Protein AF-A0A8D9F6F8-F1 (afdb_monomer_lite)

Structure (mmCIF, N/CA/C/O backbone):
data_AF-A0A8D9F6F8-F1
#
_entry.id   AF-A0A8D9F6F8-F1
#
loop_
_atom_site.group_PDB
_atom_site.id
_atom_site.type_symbol
_atom_site.label_atom_id
_atom_site.label_alt_id
_atom_site.label_comp_id
_atom_site.label_asym_id
_atom_site.label_entity_id
_atom_site.label_seq_id
_atom_site.pdbx_PDB_ins_code
_atom_site.Cartn_x
_atom_site.Cartn_y
_atom_site.Cartn_z
_atom_site.occupancy
_atom_site.B_iso_or_equiv
_atom_site.auth_seq_id
_atom_site.auth_comp_id
_atom_site.auth_asym_id
_atom_site.auth_atom_id
_atom_site.pdbx_PDB_model_num
ATOM 1 N N . MET A 1 1 ? 1.679 -9.598 -8.752 1.00 86.12 1 MET A N 1
ATOM 2 C CA . MET A 1 1 ? 0.250 -9.955 -8.732 1.00 86.12 1 MET A CA 1
ATOM 3 C C . MET A 1 1 ? -0.477 -8.650 -8.717 1.00 86.12 1 MET A C 1
ATOM 5 O O . MET A 1 1 ? -1.021 -8.310 -9.748 1.00 86.12 1 MET A O 1
ATOM 9 N N . VAL A 1 2 ? -0.349 -7.856 -7.653 1.00 92.94 2 VAL A N 1
ATOM 10 C CA . VAL A 1 2 ? -0.782 -6.453 -7.715 1.00 92.94 2 VAL A CA 1
ATOM 11 C C . VAL A 1 2 ? 0.149 -5.614 -8.607 1.00 92.94 2 VAL A C 1
ATOM 13 O O . VAL A 1 2 ? -0.325 -4.804 -9.398 1.00 92.94 2 VAL A O 1
ATOM 16 N N . SER A 1 3 ? 1.453 -5.910 -8.614 1.00 89.00 3 SER A N 1
ATOM 17 C CA . SER A 1 3 ? 2.420 -5.309 -9.550 1.00 89.00 3 SER A CA 1
ATOM 18 C C . SER A 1 3 ? 2.098 -5.593 -11.016 1.00 89.00 3 SER A C 1
ATOM 20 O O . SER A 1 3 ? 2.291 -4.749 -11.884 1.00 89.00 3 SER A O 1
ATOM 22 N N . SER A 1 4 ? 1.546 -6.769 -11.305 1.00 89.88 4 SER A N 1
ATOM 23 C CA . SER A 1 4 ? 1.205 -7.206 -12.660 1.00 89.88 4 SER A CA 1
ATOM 24 C C . SER A 1 4 ? -0.249 -6.866 -13.002 1.00 89.88 4 SER A C 1
ATOM 26 O O . SER A 1 4 ? -1.009 -6.457 -12.129 1.00 89.88 4 SER A O 1
ATOM 28 N N . GLY A 1 5 ? -0.667 -7.125 -14.245 1.00 87.44 5 GLY A N 1
ATOM 29 C CA . GLY A 1 5 ? -2.063 -6.950 -14.691 1.00 87.44 5 GLY A CA 1
ATOM 30 C C . GLY A 1 5 ? -3.087 -7.906 -14.044 1.00 87.44 5 GLY A C 1
ATOM 31 O O . GLY A 1 5 ? -4.241 -7.989 -14.452 1.00 87.44 5 GLY A O 1
ATOM 32 N N . VAL A 1 6 ? -2.666 -8.702 -13.050 1.00 93.81 6 VAL A N 1
ATOM 33 C CA . VAL A 1 6 ? -3.586 -9.528 -12.246 1.00 93.81 6 VAL A CA 1
ATOM 34 C C . VAL A 1 6 ? -4.359 -8.643 -11.260 1.00 93.81 6 VAL A C 1
ATOM 36 O O . VAL A 1 6 ? -5.444 -9.026 -10.819 1.00 93.81 6 VAL A O 1
ATOM 39 N N . ARG A 1 7 ? -3.849 -7.439 -10.960 1.00 94.88 7 ARG A N 1
ATOM 40 C CA . ARG A 1 7 ? -4.531 -6.412 -10.165 1.00 94.88 7 ARG A CA 1
ATOM 41 C C . ARG A 1 7 ? -5.955 -6.163 -10.651 1.00 94.88 7 ARG A C 1
ATOM 43 O O . ARG A 1 7 ? -6.878 -6.181 -9.846 1.00 94.88 7 ARG A O 1
ATOM 50 N N . GLU A 1 8 ? -6.154 -6.023 -11.953 1.00 94.62 8 GLU A N 1
ATOM 51 C CA . GLU A 1 8 ? -7.442 -5.695 -12.565 1.00 94.62 8 GLU A CA 1
ATOM 52 C C . GLU A 1 8 ? -8.430 -6.860 -12.421 1.00 94.62 8 GLU A C 1
ATOM 54 O O . GLU A 1 8 ? -9.622 -6.653 -12.190 1.00 94.62 8 GLU A O 1
ATOM 59 N N . THR A 1 9 ? -7.924 -8.097 -12.454 1.00 95.94 9 THR A N 1
ATOM 60 C CA . THR A 1 9 ? -8.729 -9.296 -12.171 1.00 95.94 9 THR A CA 1
ATOM 61 C C . THR A 1 9 ? -9.160 -9.334 -10.705 1.00 95.94 9 THR A C 1
ATOM 63 O O . THR A 1 9 ? -10.321 -9.600 -10.408 1.00 95.94 9 THR A O 1
ATOM 66 N N . ILE A 1 10 ? -8.253 -9.034 -9.770 1.00 95.38 10 ILE A N 1
ATOM 67 C CA . ILE A 1 10 ? -8.574 -8.985 -8.334 1.00 95.38 10 ILE A CA 1
ATOM 68 C C . ILE A 1 10 ? -9.581 -7.865 -8.057 1.00 95.38 10 ILE A C 1
ATOM 70 O O . ILE A 1 10 ? -10.577 -8.098 -7.374 1.00 95.38 10 ILE A O 1
ATOM 74 N N . LYS A 1 11 ? -9.368 -6.679 -8.638 1.00 96.50 11 LYS A N 1
ATOM 75 C CA . LYS A 1 11 ? -10.290 -5.541 -8.564 1.00 96.50 11 LYS A CA 1
ATOM 76 C C . LYS A 1 11 ? -11.693 -5.950 -8.991 1.00 96.50 11 LYS A C 1
ATOM 78 O O . LYS A 1 11 ? -12.637 -5.699 -8.251 1.00 96.50 11 LYS A O 1
ATOM 83 N N . PHE A 1 12 ? -11.822 -6.639 -10.126 1.00 97.00 12 PHE A N 1
ATOM 84 C CA . PHE A 1 12 ? -13.105 -7.137 -10.617 1.00 97.00 12 PHE A CA 1
ATOM 85 C C . PHE A 1 12 ? -13.807 -8.042 -9.588 1.00 97.00 12 PHE A C 1
ATOM 87 O O . PHE A 1 12 ? -14.985 -7.844 -9.289 1.00 97.00 12 PHE A O 1
ATOM 94 N N . LEU A 1 13 ? -13.089 -8.996 -8.982 1.00 96.19 13 LEU A N 1
ATOM 95 C CA . LEU A 1 13 ? -13.659 -9.877 -7.952 1.00 96.19 13 LEU A CA 1
ATOM 96 C C . LEU A 1 13 ? -14.175 -9.093 -6.734 1.00 96.19 13 LEU A C 1
ATOM 98 O O . LEU A 1 13 ? -15.250 -9.397 -6.213 1.00 96.19 13 LEU A O 1
ATOM 102 N N . VAL A 1 14 ? -13.428 -8.077 -6.296 1.00 96.44 14 VAL A N 1
ATOM 103 C CA . VAL A 1 14 ? -13.777 -7.232 -5.143 1.00 96.44 14 VAL A CA 1
ATOM 104 C C . VAL A 1 14 ? -14.948 -6.310 -5.465 1.00 96.44 14 VAL A C 1
ATOM 106 O O . VAL A 1 14 ? -15.899 -6.232 -4.687 1.00 96.44 14 VAL A O 1
ATOM 109 N N . GLN A 1 15 ? -14.917 -5.655 -6.626 1.00 97.19 15 GLN A N 1
ATOM 110 C CA . GLN A 1 15 ? -15.956 -4.752 -7.118 1.00 97.19 15 GLN A CA 1
ATOM 111 C C . GLN A 1 15 ? -17.318 -5.450 -7.188 1.00 97.19 15 GLN A C 1
ATOM 113 O O . GLN A 1 15 ? -18.322 -4.895 -6.739 1.00 97.19 15 GLN A O 1
ATOM 118 N N . HIS A 1 16 ? -17.345 -6.69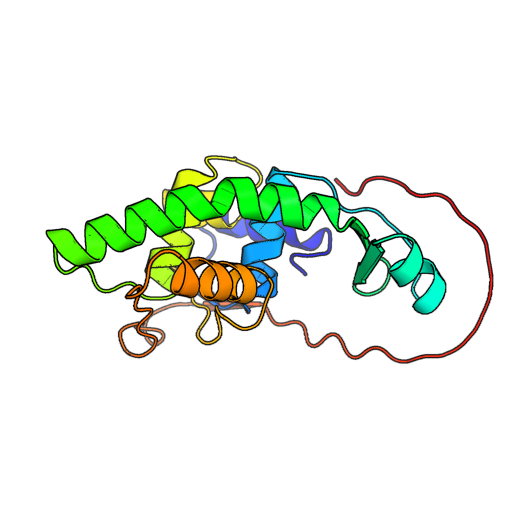2 -7.678 1.00 97.12 16 HIS A N 1
ATOM 119 C CA . HIS A 1 16 ? -18.563 -7.488 -7.825 1.00 97.12 16 HIS A CA 1
ATOM 120 C C . HIS A 1 16 ? -18.912 -8.349 -6.600 1.00 97.12 16 HIS A C 1
ATOM 122 O O . HIS A 1 16 ? -19.814 -9.181 -6.690 1.00 97.12 16 HIS A O 1
ATOM 128 N N . LYS A 1 17 ? -18.242 -8.144 -5.454 1.00 94.69 17 LYS A N 1
ATOM 129 C CA . LYS A 1 17 ? -18.491 -8.876 -4.194 1.00 94.69 17 LYS A CA 1
ATOM 130 C C . LYS A 1 17 ? -18.449 -10.402 -4.366 1.00 94.69 17 LYS A C 1
ATOM 132 O O . LYS A 1 17 ? -19.251 -11.127 -3.786 1.00 94.69 17 LYS A O 1
ATOM 137 N N . LEU A 1 18 ? -17.519 -10.889 -5.188 1.00 93.25 18 LEU A N 1
ATOM 138 C CA . LEU A 1 18 ? -17.327 -12.322 -5.445 1.00 93.25 18 LEU A CA 1
ATOM 139 C C . LEU A 1 18 ? -16.434 -12.997 -4.390 1.00 93.25 18 LEU A C 1
ATOM 141 O O . LEU A 1 18 ? -16.280 -14.220 -4.404 1.00 93.25 18 LEU A O 1
ATOM 145 N N . ILE A 1 19 ? -15.845 -12.205 -3.491 1.00 91.62 19 ILE A N 1
ATOM 146 C CA . ILE A 1 19 ? -15.022 -12.650 -2.365 1.00 91.62 19 ILE A CA 1
ATOM 147 C C . ILE A 1 19 ? -15.419 -11.905 -1.088 1.00 91.62 19 ILE A C 1
ATOM 149 O O . ILE A 1 19 ? -15.867 -10.760 -1.151 1.00 91.62 19 ILE A O 1
ATOM 153 N N . ASP A 1 20 ? -15.207 -12.548 0.062 1.00 89.75 20 ASP A N 1
ATOM 154 C CA . ASP A 1 20 ? -15.629 -12.030 1.369 1.00 89.75 20 ASP A CA 1
ATOM 155 C C . ASP A 1 20 ? -14.483 -11.400 2.174 1.00 89.75 20 ASP A C 1
ATOM 157 O O . ASP A 1 20 ? -14.734 -10.606 3.076 1.00 89.75 20 ASP A O 1
ATOM 161 N N . ALA A 1 21 ? -13.225 -11.747 1.877 1.00 91.69 21 ALA A N 1
ATOM 162 C CA . ALA A 1 21 ? -12.038 -11.167 2.506 1.00 91.69 21 ALA A CA 1
ATOM 163 C C . ALA A 1 21 ? -10.775 -11.369 1.657 1.00 91.69 21 ALA A C 1
ATOM 165 O O . ALA A 1 21 ? -10.675 -12.325 0.879 1.00 91.69 21 ALA A O 1
ATOM 166 N N . ILE A 1 22 ? -9.778 -10.507 1.872 1.00 93.25 22 ILE A N 1
ATOM 167 C CA . ILE A 1 22 ? -8.465 -10.572 1.219 1.00 93.25 22 ILE A CA 1
ATOM 168 C C . ILE A 1 22 ? -7.375 -10.697 2.281 1.00 93.25 22 ILE A C 1
ATOM 170 O O . ILE A 1 22 ? -7.414 -10.010 3.298 1.00 93.25 22 ILE A O 1
ATOM 174 N N . VAL A 1 23 ? -6.372 -11.534 2.027 1.00 93.50 23 VAL A N 1
ATOM 175 C CA . VAL A 1 23 ? -5.092 -11.502 2.748 1.00 93.50 23 VAL A CA 1
ATOM 176 C C . VAL A 1 23 ? -3.996 -11.178 1.744 1.00 93.50 23 VAL A C 1
ATOM 178 O O . VAL A 1 23 ? -3.901 -11.852 0.723 1.00 93.50 23 VAL A O 1
ATOM 181 N N . THR A 1 24 ? -3.181 -10.164 2.016 1.00 94.19 24 THR A N 1
ATOM 182 C CA . THR A 1 24 ? -2.059 -9.758 1.155 1.00 94.19 24 THR A CA 1
ATOM 183 C C . THR A 1 24 ? -0.896 -9.226 1.994 1.00 94.19 24 THR A C 1
ATOM 185 O O . THR A 1 24 ? -1.073 -8.906 3.166 1.00 94.19 24 THR A O 1
ATOM 188 N N . THR A 1 25 ? 0.297 -9.131 1.410 1.00 94.94 25 THR A N 1
ATOM 189 C CA . THR A 1 25 ? 1.455 -8.440 2.005 1.00 94.94 25 THR A CA 1
ATOM 190 C C . THR A 1 25 ? 1.347 -6.918 1.845 1.00 94.94 25 THR A C 1
ATOM 192 O O . THR A 1 25 ? 0.477 -6.437 1.111 1.00 94.94 25 THR A O 1
ATOM 195 N N . ALA A 1 26 ? 2.226 -6.153 2.508 1.00 95.19 26 ALA A N 1
ATOM 196 C CA . ALA A 1 26 ? 2.296 -4.692 2.373 1.00 95.19 26 ALA A CA 1
ATOM 197 C C . ALA A 1 26 ? 2.436 -4.247 0.909 1.00 95.19 26 ALA A C 1
ATOM 199 O O . ALA A 1 26 ? 1.639 -3.430 0.455 1.00 95.19 26 ALA A O 1
ATOM 200 N N . GLY A 1 27 ? 3.330 -4.893 0.148 1.00 93.81 27 GLY A N 1
ATOM 201 C CA . GLY A 1 27 ? 3.514 -4.658 -1.290 1.00 93.81 27 GLY A CA 1
ATOM 202 C C . GLY A 1 27 ? 2.211 -4.712 -2.097 1.00 93.81 27 GLY A C 1
ATOM 203 O O . GLY A 1 27 ? 1.959 -3.868 -2.948 1.00 93.81 27 GLY A O 1
ATOM 204 N N . GLY A 1 28 ? 1.314 -5.657 -1.794 1.00 94.62 28 GLY A N 1
ATOM 205 C CA . GLY A 1 28 ? 0.025 -5.741 -2.487 1.00 94.62 28 GLY A CA 1
ATOM 206 C C . GLY A 1 28 ? -0.953 -4.607 -2.155 1.00 94.62 28 GLY A C 1
ATOM 207 O O . GLY A 1 28 ? -1.837 -4.327 -2.956 1.00 94.62 28 GLY A O 1
ATOM 208 N N . VAL A 1 29 ? -0.806 -3.953 -1.003 1.00 96.94 29 VAL A N 1
ATOM 209 C CA . VAL A 1 29 ? -1.600 -2.771 -0.640 1.00 96.94 29 VAL A CA 1
ATOM 210 C C . VAL A 1 29 ? -0.993 -1.525 -1.2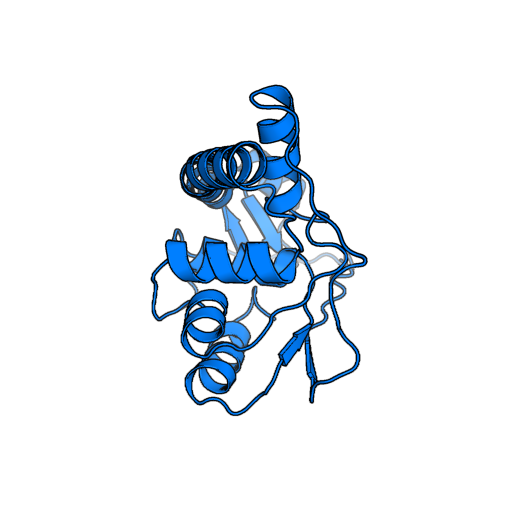73 1.00 96.94 29 VAL A C 1
ATOM 212 O O . VAL A 1 29 ? -1.676 -0.797 -1.987 1.00 96.94 29 VAL A O 1
ATOM 215 N N . GLU A 1 30 ? 0.291 -1.273 -1.022 1.00 95.75 30 GLU A N 1
ATOM 216 C CA . GLU A 1 30 ? 0.942 -0.034 -1.450 1.00 95.75 30 GLU A CA 1
ATOM 217 C C . GLU A 1 30 ? 1.027 0.074 -2.971 1.00 95.75 30 GLU A C 1
ATOM 219 O O . GLU A 1 30 ? 0.748 1.137 -3.510 1.00 95.75 30 GLU A O 1
ATOM 224 N N . GLU A 1 31 ? 1.299 -1.018 -3.691 1.00 95.44 31 GLU A N 1
ATOM 225 C CA . GLU A 1 31 ? 1.348 -0.968 -5.152 1.00 95.44 31 GLU A CA 1
ATOM 226 C C . GLU A 1 31 ? -0.026 -0.709 -5.788 1.00 95.44 31 GLU A C 1
ATOM 228 O O . GLU A 1 31 ? -0.098 -0.073 -6.840 1.00 95.44 31 GLU A O 1
ATOM 233 N N . ASP A 1 32 ? -1.123 -1.157 -5.165 1.00 97.19 32 ASP A N 1
ATOM 234 C CA . ASP A 1 32 ? -2.476 -0.848 -5.643 1.00 97.19 32 ASP A CA 1
ATOM 235 C C . ASP A 1 32 ? -2.779 0.653 -5.549 1.00 97.19 32 ASP A C 1
ATOM 237 O O . ASP A 1 32 ? -3.345 1.234 -6.480 1.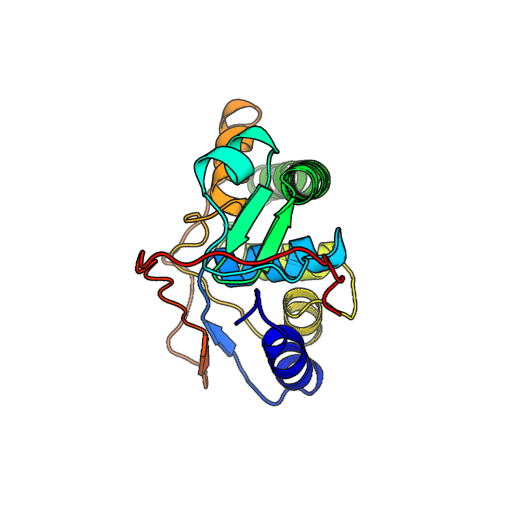00 97.19 32 ASP A O 1
ATOM 241 N N . LEU A 1 33 ? -2.369 1.272 -4.438 1.00 97.62 33 LEU A N 1
ATOM 242 C CA . LEU A 1 33 ? -2.527 2.703 -4.187 1.00 97.62 33 LEU A CA 1
ATOM 243 C C . LEU A 1 33 ? -1.597 3.522 -5.090 1.00 97.62 33 LEU A C 1
ATOM 245 O O . LEU A 1 33 ? -2.053 4.437 -5.771 1.00 97.62 33 LEU A O 1
ATOM 249 N N . ILE A 1 34 ? -0.314 3.153 -5.167 1.00 96.25 34 ILE A N 1
ATOM 250 C CA . ILE A 1 34 ? 0.696 3.836 -5.988 1.00 96.25 34 ILE A CA 1
ATOM 251 C C . ILE A 1 34 ? 0.277 3.859 -7.459 1.00 96.25 34 ILE A C 1
ATOM 253 O O . ILE A 1 34 ? 0.403 4.898 -8.103 1.00 96.25 34 ILE A O 1
ATOM 257 N N . LYS A 1 35 ? -0.281 2.763 -7.988 1.00 95.25 35 LYS A N 1
ATOM 258 C CA . LYS A 1 35 ? -0.764 2.702 -9.377 1.00 95.25 35 LYS A CA 1
ATOM 259 C C . LYS A 1 35 ? -1.922 3.654 -9.686 1.00 95.25 35 LYS A C 1
ATOM 261 O O . LYS A 1 35 ? -2.136 3.960 -10.854 1.00 95.25 35 LYS A O 1
ATOM 266 N N . CYS A 1 36 ? -2.661 4.121 -8.679 1.00 96.25 36 CYS A N 1
ATOM 267 C CA . CYS A 1 36 ? -3.674 5.167 -8.866 1.00 96.25 36 CYS A CA 1
ATOM 268 C C . CYS A 1 36 ? -3.050 6.568 -8.953 1.00 96.25 36 CYS A C 1
ATOM 270 O O . CYS A 1 36 ? -3.665 7.482 -9.490 1.00 96.25 36 CYS A O 1
ATOM 272 N N . LEU A 1 37 ? -1.835 6.740 -8.426 1.00 95.62 37 LEU A N 1
ATOM 273 C CA . LEU A 1 37 ? -1.126 8.019 -8.384 1.00 95.62 37 LEU A CA 1
ATOM 274 C C . LEU A 1 37 ? -0.159 8.183 -9.562 1.00 95.62 37 LEU A C 1
ATOM 276 O O . LEU A 1 37 ? -0.024 9.277 -10.107 1.00 95.62 37 LEU A O 1
ATOM 280 N N . ALA A 1 38 ? 0.530 7.108 -9.949 1.00 94.44 38 ALA A N 1
ATOM 281 C CA . ALA A 1 38 ? 1.520 7.114 -11.017 1.00 94.44 38 ALA A CA 1
ATOM 282 C C . ALA A 1 38 ? 1.642 5.733 -11.695 1.00 94.44 38 ALA A C 1
ATOM 284 O O . ALA A 1 38 ? 1.525 4.697 -11.033 1.00 94.44 38 ALA A O 1
ATOM 285 N N . PRO A 1 39 ? 1.916 5.683 -13.012 1.00 92.31 39 PRO A N 1
ATOM 286 C CA . PRO A 1 39 ? 1.981 4.429 -13.755 1.00 92.31 39 PRO A CA 1
ATOM 287 C C . PRO A 1 39 ? 3.230 3.606 -13.415 1.00 92.31 39 PRO A C 1
ATOM 289 O O . PRO A 1 39 ? 4.271 4.129 -13.009 1.00 92.31 39 PRO A O 1
ATOM 292 N N . SER A 1 40 ? 3.132 2.297 -13.645 1.00 91.12 40 SER A N 1
ATOM 293 C CA . SER A 1 40 ? 4.273 1.375 -13.714 1.00 91.12 40 SER A CA 1
ATOM 294 C C . SER A 1 40 ? 4.565 1.028 -15.172 1.00 91.12 40 SER A C 1
ATOM 296 O O . SER A 1 40 ? 3.682 1.115 -16.028 1.00 91.12 40 SER A O 1
ATOM 298 N N . TYR A 1 41 ? 5.789 0.601 -15.466 1.00 92.81 41 TYR A N 1
ATOM 299 C CA . TYR A 1 41 ? 6.216 0.356 -16.841 1.00 92.81 41 TYR A CA 1
ATOM 300 C C . TYR A 1 41 ? 6.726 -1.063 -17.050 1.00 92.81 41 TYR A C 1
ATOM 302 O O . TYR A 1 41 ? 7.264 -1.685 -16.135 1.00 92.81 41 TYR A O 1
ATOM 310 N N . ILE A 1 42 ? 6.605 -1.555 -18.283 1.00 93.44 42 ILE A N 1
ATOM 311 C CA . ILE A 1 42 ? 7.264 -2.795 -18.698 1.00 93.44 42 ILE A CA 1
ATOM 312 C C . ILE A 1 42 ? 8.763 -2.527 -18.874 1.00 93.44 42 ILE A C 1
ATOM 314 O O . ILE A 1 42 ? 9.171 -1.574 -19.540 1.00 93.44 42 ILE A O 1
ATOM 318 N N . GLY A 1 43 ? 9.571 -3.393 -18.278 1.00 92.12 43 GLY A N 1
ATOM 319 C CA . GLY A 1 43 ? 11.008 -3.503 -18.473 1.00 92.12 43 GLY A CA 1
ATOM 320 C C . GLY A 1 43 ? 11.405 -4.945 -18.782 1.00 92.12 43 GLY A C 1
ATOM 321 O O . GLY A 1 43 ? 10.649 -5.700 -19.390 1.00 92.12 43 GLY A O 1
ATOM 322 N N . ASP A 1 44 ? 12.600 -5.327 -18.344 1.00 91.12 44 ASP A N 1
ATOM 323 C CA . ASP A 1 44 ? 13.180 -6.644 -18.602 1.00 91.12 44 ASP A CA 1
ATOM 324 C C . ASP A 1 44 ? 13.859 -7.185 -17.328 1.00 91.12 44 ASP A C 1
ATOM 326 O O . ASP A 1 44 ? 14.419 -6.425 -16.529 1.00 91.12 44 ASP A O 1
ATOM 330 N N . PHE A 1 45 ? 13.800 -8.505 -17.131 1.00 92.50 45 PHE A N 1
ATOM 331 C CA . PHE A 1 45 ? 14.463 -9.204 -16.027 1.00 92.50 45 PHE A CA 1
ATOM 332 C C . PHE A 1 45 ? 15.988 -9.038 -16.051 1.00 92.50 45 PHE A C 1
ATOM 334 O O . PHE A 1 45 ? 16.628 -9.106 -15.000 1.00 92.50 45 PHE A O 1
ATOM 341 N N . ASN A 1 46 ? 16.567 -8.785 -17.224 1.00 93.25 46 ASN A N 1
ATOM 342 C CA . ASN A 1 46 ? 18.009 -8.722 -17.440 1.00 93.25 46 ASN A CA 1
ATOM 343 C C . ASN A 1 46 ? 18.580 -7.298 -17.336 1.00 93.25 46 ASN A C 1
ATOM 345 O O . ASN A 1 46 ? 19.770 -7.089 -17.566 1.00 93.25 46 ASN A O 1
ATOM 349 N N . LEU A 1 47 ? 17.759 -6.302 -16.977 1.00 90.12 47 LEU A N 1
ATOM 350 C CA . LEU A 1 47 ? 18.235 -4.932 -16.765 1.00 90.12 47 LEU A CA 1
ATOM 351 C C . LEU A 1 47 ? 19.221 -4.860 -15.593 1.00 90.12 47 LEU A C 1
ATOM 353 O O . LEU A 1 47 ? 18.900 -5.305 -14.490 1.00 90.12 47 LEU A O 1
ATOM 357 N N . ASP A 1 48 ? 20.388 -4.251 -15.819 1.00 93.56 48 ASP A N 1
ATOM 358 C CA . ASP A 1 48 ? 21.438 -4.098 -14.807 1.00 93.56 48 ASP A CA 1
ATOM 359 C C . ASP A 1 48 ? 20.964 -3.272 -13.599 1.00 93.56 48 ASP A C 1
ATOM 361 O O . ASP A 1 48 ? 20.544 -2.117 -13.723 1.00 93.56 48 ASP A O 1
ATOM 365 N N . GLY A 1 49 ? 21.077 -3.861 -12.407 1.00 92.44 49 GLY A N 1
ATOM 366 C CA . GLY A 1 49 ? 20.611 -3.258 -11.161 1.00 92.44 49 GLY A CA 1
ATOM 367 C C . GLY A 1 49 ? 21.370 -1.990 -10.773 1.00 92.44 49 GLY A C 1
ATOM 368 O O . GLY A 1 49 ? 20.762 -1.072 -10.223 1.00 92.44 49 GLY A O 1
ATOM 369 N N . LYS A 1 50 ? 22.670 -1.895 -11.088 1.00 95.00 50 LYS A N 1
ATOM 370 C CA . LYS A 1 50 ? 23.467 -0.700 -10.771 1.00 95.00 50 LYS A CA 1
ATOM 371 C C . LYS A 1 50 ? 22.988 0.497 -11.587 1.00 95.00 50 LYS A C 1
ATOM 373 O O . LYS A 1 50 ? 22.657 1.535 -11.022 1.00 95.00 50 LYS A O 1
ATOM 378 N N . THR A 1 51 ? 22.863 0.317 -12.899 1.00 94.56 51 THR A N 1
ATOM 379 C CA . THR A 1 51 ? 22.357 1.351 -13.809 1.00 94.56 51 THR A CA 1
ATOM 380 C C . THR A 1 51 ? 20.942 1.798 -13.436 1.00 94.56 51 THR A C 1
ATOM 382 O O . THR A 1 51 ? 20.629 2.986 -13.504 1.00 94.56 51 THR A O 1
ATOM 385 N N . LEU A 1 52 ? 20.075 0.861 -13.039 1.00 94.00 52 LEU A N 1
ATOM 386 C CA . LEU A 1 52 ? 18.724 1.184 -12.579 1.00 94.00 52 LEU A CA 1
ATOM 387 C C . LEU A 1 52 ? 18.742 2.012 -11.292 1.00 94.00 52 LEU A C 1
ATOM 389 O O . LEU A 1 52 ? 18.040 3.019 -11.210 1.00 94.00 52 LEU A O 1
ATOM 393 N N . ARG A 1 53 ? 19.589 1.648 -10.323 1.00 92.75 53 ARG A N 1
ATOM 394 C CA . ARG A 1 53 ? 19.736 2.394 -9.069 1.00 92.75 53 ARG A CA 1
ATOM 395 C C . ARG A 1 53 ? 20.249 3.813 -9.302 1.00 92.75 53 ARG A C 1
ATOM 397 O O . ARG A 1 53 ? 19.686 4.741 -8.729 1.00 92.75 53 ARG A O 1
ATOM 404 N N . ASP A 1 54 ? 21.245 3.981 -10.170 1.00 95.00 54 ASP A N 1
ATOM 405 C CA . ASP A 1 54 ? 21.806 5.293 -10.528 1.00 95.00 54 ASP A CA 1
ATOM 406 C C . ASP A 1 54 ? 20.761 6.202 -11.201 1.00 95.00 54 ASP A C 1
ATOM 408 O O . ASP A 1 54 ? 20.805 7.423 -11.063 1.00 95.00 54 ASP A O 1
ATOM 412 N N . LYS A 1 55 ? 19.786 5.607 -11.899 1.00 93.81 55 LYS A N 1
ATOM 413 C CA . LYS A 1 55 ? 18.658 6.306 -12.534 1.00 93.81 55 LYS A CA 1
ATOM 414 C C . LYS A 1 55 ? 17.425 6.444 -11.637 1.00 93.81 55 LYS A C 1
ATOM 416 O O . LYS A 1 55 ? 16.419 6.974 -12.097 1.00 93.81 55 LYS A O 1
ATOM 421 N N . GLY A 1 56 ? 17.467 5.953 -10.397 1.00 94.06 56 GLY A N 1
ATOM 422 C CA . GLY A 1 56 ? 16.320 5.986 -9.488 1.00 94.06 56 GLY A CA 1
ATOM 423 C C . GLY A 1 56 ? 15.138 5.127 -9.951 1.00 94.06 56 GLY A C 1
ATOM 424 O O . GLY A 1 56 ? 13.988 5.519 -9.780 1.00 94.06 56 GLY A O 1
ATOM 425 N N . MET A 1 57 ? 15.410 3.975 -10.564 1.00 93.56 57 MET A N 1
ATOM 426 C CA . MET A 1 57 ? 14.398 3.044 -11.066 1.00 93.56 57 MET A CA 1
ATOM 427 C C . MET A 1 57 ? 14.395 1.764 -10.227 1.00 93.56 57 MET A C 1
ATOM 429 O O . MET A 1 57 ? 15.411 1.073 -10.141 1.00 93.56 57 MET A O 1
ATOM 433 N N . ASN A 1 58 ? 13.245 1.410 -9.654 1.00 93.38 58 ASN A N 1
ATOM 434 C CA . ASN A 1 58 ? 13.058 0.154 -8.929 1.00 93.38 58 ASN A CA 1
ATOM 435 C C . ASN A 1 58 ? 12.524 -0.924 -9.870 1.00 93.38 58 ASN A C 1
ATOM 437 O O . ASN A 1 58 ? 11.641 -0.665 -10.687 1.00 93.38 58 ASN A O 1
ATOM 441 N N . ARG A 1 59 ? 13.055 -2.144 -9.760 1.00 93.88 59 ARG A N 1
ATOM 442 C CA . ARG A 1 59 ? 12.684 -3.275 -10.618 1.00 93.88 59 ARG A CA 1
ATOM 443 C C . ARG A 1 59 ? 11.940 -4.342 -9.827 1.00 93.88 59 ARG A C 1
ATOM 445 O O . ARG A 1 59 ? 12.474 -4.851 -8.844 1.00 93.88 59 ARG A O 1
ATOM 452 N N . ILE A 1 60 ? 10.772 -4.748 -10.322 1.00 91.50 60 ILE A N 1
ATOM 453 C CA . ILE A 1 60 ? 9.984 -5.879 -9.815 1.00 91.50 60 ILE A CA 1
ATOM 454 C C . ILE A 1 60 ? 9.812 -6.885 -10.955 1.00 91.50 60 ILE A C 1
ATOM 456 O O . ILE A 1 60 ? 8.945 -6.734 -11.812 1.00 91.50 60 ILE A O 1
ATOM 460 N N . GLY A 1 61 ? 10.670 -7.905 -11.007 1.00 91.56 61 GLY A N 1
ATOM 461 C CA . GLY A 1 61 ? 10.715 -8.823 -12.149 1.00 91.56 61 GLY A CA 1
ATOM 462 C C . GLY A 1 61 ? 11.034 -8.084 -13.455 1.00 91.56 61 GLY A C 1
ATOM 463 O O . GLY A 1 61 ? 12.098 -7.480 -13.566 1.00 91.56 61 GLY A O 1
ATOM 464 N N . ASN A 1 62 ? 10.107 -8.105 -14.414 1.00 92.44 62 ASN A N 1
ATOM 465 C CA . ASN A 1 62 ? 10.163 -7.338 -15.664 1.00 92.44 62 ASN A CA 1
ATOM 466 C C . ASN A 1 62 ? 9.358 -6.031 -15.617 1.00 92.44 62 ASN A C 1
ATOM 468 O O . ASN A 1 62 ? 8.962 -5.519 -16.659 1.00 92.44 62 ASN A O 1
ATOM 472 N N . LEU A 1 63 ? 9.063 -5.504 -14.434 1.00 92.44 63 LEU A N 1
ATOM 473 C CA . LEU A 1 63 ? 8.388 -4.223 -14.267 1.00 92.44 63 LEU A CA 1
ATOM 474 C C . LEU A 1 63 ? 9.344 -3.198 -13.675 1.00 92.44 63 LEU A C 1
ATOM 476 O O . LEU A 1 63 ? 10.235 -3.536 -12.892 1.00 92.44 63 LEU A O 1
ATOM 480 N N . LEU A 1 64 ? 9.131 -1.942 -14.043 1.00 93.94 64 LEU A N 1
ATOM 481 C CA . LEU A 1 64 ? 9.882 -0.797 -13.565 1.00 93.94 64 LEU A CA 1
ATOM 482 C C . LEU A 1 64 ? 8.950 0.210 -12.898 1.00 93.94 64 LEU A C 1
ATOM 484 O O . LEU A 1 64 ? 7.920 0.591 -13.460 1.00 93.94 64 LEU A O 1
ATOM 488 N N . ILE A 1 65 ? 9.358 0.667 -11.718 1.00 94.06 65 ILE A N 1
ATOM 489 C CA . ILE A 1 65 ? 8.671 1.680 -10.922 1.00 94.06 65 ILE A CA 1
ATOM 490 C C . ILE A 1 65 ? 9.672 2.810 -10.649 1.00 94.06 65 ILE A C 1
ATOM 492 O O . ILE A 1 65 ? 10.659 2.582 -9.941 1.00 94.06 65 ILE A O 1
ATOM 496 N N . PRO A 1 66 ? 9.472 4.012 -11.214 1.00 95.69 66 PRO A N 1
ATOM 497 C CA . PRO A 1 66 ? 10.303 5.170 -10.898 1.00 95.69 66 PRO A CA 1
ATOM 498 C C . PRO A 1 66 ? 10.231 5.529 -9.411 1.00 95.69 66 PRO A C 1
ATOM 500 O O . PRO A 1 66 ? 9.167 5.437 -8.799 1.00 95.69 66 PRO A O 1
ATOM 503 N N . ASN A 1 67 ? 11.341 5.992 -8.834 1.00 94.25 67 ASN A N 1
ATOM 504 C CA . ASN A 1 67 ? 11.373 6.474 -7.449 1.00 94.25 67 ASN A CA 1
ATOM 505 C C . ASN A 1 67 ? 10.370 7.608 -7.198 1.00 94.25 67 ASN A C 1
ATOM 507 O O . ASN A 1 67 ? 9.787 7.668 -6.118 1.00 94.25 67 ASN A O 1
ATOM 511 N N . ASP A 1 68 ? 10.115 8.451 -8.202 1.00 95.50 68 ASP A N 1
ATOM 512 C CA . ASP A 1 68 ? 9.144 9.545 -8.117 1.00 95.50 68 ASP A CA 1
ATOM 513 C C . ASP A 1 68 ? 7.741 9.055 -7.723 1.00 95.50 68 ASP A C 1
ATOM 515 O O . ASP A 1 68 ? 7.032 9.757 -7.005 1.00 95.50 68 ASP A O 1
ATOM 519 N N . ASN A 1 69 ? 7.355 7.827 -8.100 1.00 95.50 69 ASN A N 1
ATOM 520 C CA . ASN A 1 69 ? 6.082 7.231 -7.688 1.00 95.50 69 ASN A CA 1
ATOM 521 C C . ASN A 1 69 ? 5.980 7.124 -6.156 1.00 95.50 69 ASN A C 1
ATOM 523 O O . ASN A 1 69 ? 4.923 7.391 -5.585 1.00 95.50 69 ASN A O 1
ATOM 527 N N . TYR A 1 70 ? 7.083 6.777 -5.486 1.00 94.75 70 TYR A N 1
ATOM 528 C CA . TYR A 1 70 ? 7.145 6.682 -4.027 1.00 94.75 70 TYR A CA 1
ATOM 529 C C . TYR A 1 70 ? 7.154 8.063 -3.363 1.00 94.75 70 TYR A C 1
ATOM 531 O O . TYR A 1 70 ? 6.569 8.226 -2.297 1.00 94.75 70 TYR A O 1
ATOM 539 N N . CYS A 1 71 ? 7.733 9.081 -4.008 1.00 95.12 71 CYS A N 1
ATOM 540 C CA . CYS A 1 71 ? 7.646 10.465 -3.532 1.00 95.12 71 CYS A CA 1
ATOM 541 C C . CYS A 1 71 ? 6.213 11.014 -3.624 1.00 95.12 71 CYS A C 1
ATOM 543 O O . CYS A 1 71 ? 5.743 11.698 -2.715 1.00 95.12 71 CYS A O 1
ATOM 545 N N . VAL A 1 72 ? 5.486 10.705 -4.705 1.00 96.62 72 VAL A N 1
ATOM 546 C CA . VAL A 1 72 ? 4.063 11.068 -4.829 1.00 96.62 72 VAL A CA 1
ATOM 547 C C . VAL A 1 72 ? 3.231 10.333 -3.776 1.00 96.62 72 VAL A C 1
ATOM 549 O O . VAL A 1 72 ? 2.363 10.939 -3.149 1.00 96.62 72 VAL A O 1
ATOM 552 N N . PHE A 1 73 ? 3.534 9.057 -3.533 1.00 97.12 73 PHE A N 1
ATOM 553 C CA . PHE A 1 73 ? 2.889 8.271 -2.485 1.00 97.12 73 PHE A CA 1
ATOM 554 C C . PHE A 1 73 ? 3.135 8.835 -1.082 1.00 97.12 73 PHE A C 1
ATOM 556 O O . PHE A 1 73 ? 2.184 8.968 -0.317 1.00 97.12 73 PHE A O 1
ATOM 563 N N . GLU A 1 74 ? 4.367 9.243 -0.761 1.00 96.56 74 GLU A N 1
ATOM 564 C CA . GLU A 1 74 ? 4.696 9.922 0.499 1.00 96.56 74 GLU A CA 1
ATOM 565 C C . GLU A 1 74 ? 3.843 11.182 0.691 1.00 96.56 74 GLU A C 1
ATOM 567 O O . GLU A 1 74 ? 3.201 11.347 1.730 1.00 96.56 74 GLU A O 1
ATOM 572 N N . ASN A 1 75 ? 3.794 12.050 -0.325 1.00 96.94 75 ASN A N 1
ATOM 573 C CA . ASN A 1 75 ? 3.038 13.302 -0.265 1.00 96.94 75 ASN A CA 1
ATOM 574 C C . ASN A 1 75 ? 1.537 13.074 -0.038 1.00 96.94 75 ASN A C 1
ATOM 576 O O . ASN A 1 75 ? 0.898 13.856 0.665 1.00 96.94 75 ASN A O 1
ATOM 580 N N . TRP A 1 76 ? 0.979 12.010 -0.620 1.00 97.88 76 TRP A N 1
ATOM 581 C CA . TRP A 1 76 ? -0.418 11.627 -0.424 1.00 97.88 76 TRP A CA 1
ATOM 582 C C . TRP A 1 76 ? -0.668 11.012 0.962 1.00 97.88 76 TRP A C 1
ATOM 584 O O . TRP A 1 76 ? -1.662 11.328 1.613 1.00 97.88 76 TRP A O 1
ATOM 594 N N . LEU A 1 77 ? 0.244 10.165 1.441 1.00 97.69 77 LEU A N 1
ATOM 595 C CA . LEU A 1 77 ? 0.060 9.377 2.657 1.00 97.69 77 LEU A CA 1
ATOM 596 C C . LEU A 1 77 ? 0.316 10.170 3.949 1.00 97.69 77 LEU A C 1
ATOM 598 O O . LEU A 1 77 ? -0.381 9.962 4.942 1.00 97.69 77 LEU A O 1
ATOM 602 N N . MET A 1 78 ? 1.301 11.072 3.967 1.00 96.81 78 MET A N 1
ATOM 603 C CA . MET A 1 78 ? 1.704 11.792 5.187 1.00 96.81 78 MET A CA 1
ATOM 604 C C . MET A 1 78 ? 0.545 12.550 5.872 1.00 96.81 78 MET A C 1
ATOM 606 O O . MET A 1 78 ? 0.359 12.362 7.078 1.00 96.81 78 MET A O 1
ATOM 610 N N . PRO A 1 79 ? -0.301 13.323 5.157 1.00 97.62 79 PRO A N 1
ATOM 611 C CA . PRO A 1 79 ? -1.459 13.991 5.765 1.00 97.62 79 PRO A CA 1
ATOM 612 C C . PRO A 1 79 ? -2.502 13.018 6.340 1.00 97.62 79 PRO A C 1
ATOM 614 O O . PRO A 1 79 ? -3.185 13.327 7.324 1.00 97.62 79 PRO A O 1
ATOM 617 N N . ILE A 1 80 ? -2.631 11.830 5.741 1.00 98.00 80 ILE A N 1
ATOM 618 C CA . ILE A 1 80 ? -3.545 10.786 6.215 1.00 98.00 80 ILE A CA 1
ATOM 619 C C . ILE A 1 80 ? -3.035 10.226 7.545 1.00 98.00 80 ILE A C 1
ATOM 621 O O . ILE A 1 80 ? -3.804 10.130 8.502 1.00 98.00 80 ILE A O 1
ATOM 625 N N . LEU A 1 81 ? -1.732 9.941 7.650 1.00 97.69 81 LEU A N 1
ATOM 626 C CA . LEU A 1 81 ? -1.110 9.475 8.895 1.00 97.69 81 LEU A CA 1
ATOM 627 C C . LEU A 1 81 ? -1.232 10.506 10.028 1.00 97.69 81 LEU A C 1
ATOM 629 O O . LEU A 1 81 ? -1.500 10.132 11.172 1.00 97.69 81 LEU A O 1
ATOM 633 N N . ASP A 1 82 ? -1.105 11.801 9.722 1.00 97.62 82 ASP A N 1
ATOM 634 C CA . ASP A 1 82 ? -1.347 12.879 10.691 1.00 97.62 82 ASP A CA 1
ATOM 635 C C . ASP A 1 82 ? -2.787 12.864 11.213 1.00 97.62 82 ASP A C 1
ATOM 637 O O . ASP A 1 82 ? -3.027 12.956 12.422 1.00 97.62 82 ASP A O 1
ATOM 641 N N . THR A 1 83 ? -3.752 12.686 10.310 1.00 97.62 83 THR A N 1
ATOM 642 C CA . THR A 1 83 ? -5.171 12.606 10.666 1.00 97.62 83 THR A CA 1
ATOM 643 C C . THR A 1 83 ? -5.463 11.362 11.506 1.00 97.62 83 THR A C 1
ATOM 645 O O . THR A 1 83 ? -6.113 11.456 12.547 1.00 97.62 83 THR A O 1
ATOM 648 N N . MET A 1 84 ? -4.910 10.210 11.129 1.00 97.62 84 MET A N 1
ATOM 649 C CA . MET A 1 84 ? -5.042 8.962 11.883 1.00 97.62 84 MET A CA 1
ATOM 650 C C . MET A 1 84 ? -4.450 9.064 13.293 1.00 97.62 84 MET A C 1
ATOM 652 O O . MET A 1 84 ? -5.038 8.566 14.257 1.00 97.62 84 MET A O 1
ATOM 656 N N . LEU A 1 85 ? -3.296 9.722 13.441 1.00 97.44 85 LEU A N 1
ATOM 657 C CA . LEU A 1 85 ? -2.684 9.952 14.747 1.00 97.44 85 LEU A CA 1
ATOM 658 C C . LEU A 1 85 ? -3.544 10.873 15.616 1.00 97.44 85 LEU A C 1
ATOM 660 O O . LEU A 1 85 ? -3.686 10.631 16.817 1.00 97.44 85 LEU A O 1
ATOM 664 N N . LYS A 1 86 ? -4.116 11.924 15.022 1.00 97.25 86 LYS A N 1
ATOM 665 C CA . LYS A 1 86 ? -5.042 12.822 15.713 1.00 97.25 86 LYS A CA 1
ATOM 666 C C . LYS A 1 86 ? -6.269 12.059 16.210 1.00 97.25 86 LYS A C 1
ATOM 668 O O . LYS A 1 86 ? -6.574 12.115 17.398 1.00 97.25 86 LYS A O 1
ATOM 673 N N . GLU A 1 87 ? -6.905 11.277 15.341 1.00 96.88 87 GLU A N 1
ATOM 674 C CA . GLU A 1 87 ? -8.054 10.437 15.694 1.00 96.88 87 GLU A CA 1
ATOM 675 C C . GLU A 1 87 ? -7.709 9.452 16.818 1.00 96.88 87 GLU A C 1
ATOM 677 O O . GLU A 1 87 ? -8.471 9.323 17.776 1.00 96.88 87 GLU A O 1
ATOM 682 N N . GLN A 1 88 ? -6.538 8.811 16.767 1.00 97.00 88 GLN A N 1
ATOM 683 C CA . GLN A 1 88 ? -6.073 7.925 17.836 1.00 97.00 88 GLN A CA 1
ATOM 684 C C . GLN A 1 88 ? -5.954 8.666 19.178 1.00 97.00 88 GLN A C 1
ATOM 686 O O . GLN A 1 88 ? -6.393 8.144 20.202 1.00 97.00 88 GLN A O 1
ATOM 691 N N . LYS A 1 89 ? -5.382 9.877 19.186 1.00 95.50 89 LYS A N 1
ATOM 692 C CA . LYS A 1 89 ? -5.192 10.677 20.408 1.00 95.50 89 LYS A CA 1
ATOM 693 C C . LYS A 1 89 ? -6.507 11.217 20.975 1.00 95.50 89 LYS A C 1
ATOM 695 O O . LYS A 1 89 ? -6.658 11.264 22.191 1.00 95.50 89 LYS A O 1
ATOM 700 N N . GLU A 1 90 ? -7.439 11.620 20.117 1.00 96.19 90 GLU A N 1
ATOM 701 C CA . GLU A 1 90 ? -8.697 12.257 20.529 1.00 96.19 90 GLU A CA 1
ATOM 702 C C . GLU A 1 90 ? -9.788 11.244 20.891 1.00 96.19 90 GLU A C 1
ATOM 704 O O . GLU A 1 90 ? -10.524 11.443 21.853 1.00 96.19 90 GLU A O 1
ATOM 709 N N . THR A 1 91 ? -9.895 10.152 20.133 1.00 95.19 91 THR A N 1
ATOM 710 C CA . THR A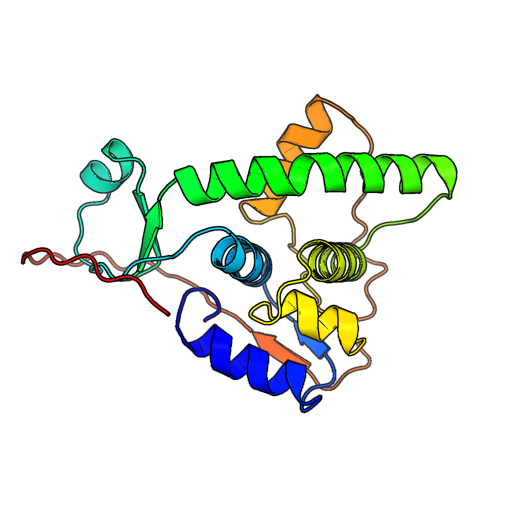 1 91 ? -10.994 9.177 20.269 1.00 95.19 91 THR A CA 1
ATOM 711 C C . THR A 1 91 ? -10.566 7.861 20.916 1.00 95.19 91 THR A C 1
ATOM 713 O O . THR A 1 91 ? -11.417 7.039 21.248 1.00 95.19 91 THR A O 1
ATOM 716 N N . GLY A 1 92 ? -9.259 7.631 21.087 1.00 92.75 92 GLY A N 1
ATOM 717 C CA . GLY A 1 92 ? -8.727 6.343 21.539 1.00 92.75 92 GLY A CA 1
ATOM 718 C C . GLY A 1 92 ? -8.816 5.242 20.476 1.00 92.75 92 GLY A C 1
ATOM 719 O O . GLY A 1 92 ? -8.781 4.059 20.814 1.00 92.75 92 GLY A O 1
ATOM 720 N N . THR A 1 93 ? -8.962 5.606 19.196 1.00 92.81 93 THR A N 1
ATOM 721 C CA . THR A 1 93 ? -9.048 4.640 18.093 1.00 92.81 93 THR A CA 1
ATOM 722 C C . THR A 1 93 ? -7.774 3.808 18.003 1.00 92.81 93 THR A C 1
ATOM 724 O O . THR A 1 93 ? -6.699 4.335 17.744 1.00 92.81 93 THR A O 1
ATOM 727 N N . VAL A 1 94 ? -7.899 2.489 18.159 1.00 93.69 94 VAL A N 1
ATOM 728 C CA . VAL A 1 94 ? -6.796 1.555 17.904 1.00 93.69 94 VAL A CA 1
ATOM 729 C C . VAL A 1 94 ? -6.786 1.180 16.426 1.00 93.69 94 VAL A C 1
ATOM 731 O O . VAL A 1 94 ? -7.742 0.575 15.919 1.00 93.69 94 VAL A O 1
ATOM 734 N N . TRP A 1 95 ? -5.710 1.535 15.729 1.00 96.00 95 TRP A N 1
ATOM 735 C CA . TRP A 1 95 ? -5.523 1.155 14.336 1.00 96.00 95 TRP A CA 1
ATOM 736 C C . TRP A 1 95 ? -5.047 -0.288 14.235 1.00 96.00 95 TRP A C 1
ATOM 738 O O . TRP A 1 95 ? -4.172 -0.727 14.972 1.00 96.00 95 TRP A O 1
ATOM 748 N N . THR A 1 96 ? -5.624 -1.024 13.293 1.00 95.94 96 THR A N 1
ATOM 749 C CA . THR A 1 96 ? -5.175 -2.362 12.890 1.00 95.94 96 THR A CA 1
ATOM 750 C C . THR A 1 96 ? -4.868 -2.324 11.401 1.00 95.94 96 THR A C 1
ATOM 752 O O . THR A 1 96 ? -5.455 -1.482 10.712 1.00 95.94 96 THR A O 1
ATOM 755 N N . PRO A 1 97 ? -4.054 -3.242 10.849 1.00 96.00 97 PRO A N 1
ATOM 756 C CA . PRO A 1 97 ? -3.752 -3.234 9.421 1.00 96.00 97 PRO A CA 1
ATOM 757 C C . PRO A 1 97 ? -4.998 -3.132 8.537 1.00 96.00 97 PRO A C 1
ATOM 759 O O . PRO A 1 97 ? -5.062 -2.296 7.647 1.00 96.00 97 PRO A O 1
ATOM 762 N N . SER A 1 98 ? -6.046 -3.893 8.858 1.00 95.25 98 SER A N 1
ATOM 763 C CA . SER A 1 98 ? -7.312 -3.848 8.118 1.00 95.25 98 SER A CA 1
ATOM 764 C C . SER A 1 98 ? -8.044 -2.505 8.190 1.00 95.25 98 SER A C 1
ATOM 766 O O . SER A 1 98 ? -8.607 -2.070 7.189 1.00 95.25 98 SER A O 1
ATOM 768 N N . ARG A 1 99 ? -8.020 -1.820 9.345 1.00 95.94 99 ARG A N 1
ATOM 769 C CA . ARG A 1 99 ? -8.630 -0.488 9.499 1.00 95.94 99 ARG A CA 1
ATOM 770 C C . ARG A 1 99 ? -7.840 0.569 8.741 1.00 95.94 99 ARG A C 1
ATOM 772 O O . ARG A 1 99 ? -8.445 1.423 8.106 1.00 95.94 99 ARG A O 1
ATOM 779 N N . ILE A 1 100 ? -6.510 0.478 8.785 1.00 97.38 100 ILE A N 1
ATOM 780 C CA . ILE A 1 100 ? -5.621 1.358 8.024 1.00 97.38 100 ILE A CA 1
ATOM 781 C C . ILE A 1 100 ? -5.891 1.179 6.530 1.00 97.38 100 ILE A C 1
ATOM 783 O O . ILE A 1 100 ? -6.186 2.151 5.852 1.00 97.38 100 ILE A O 1
ATOM 787 N N . ILE A 1 101 ? -5.890 -0.056 6.021 1.00 97.75 101 ILE A N 1
ATOM 788 C CA . ILE A 1 101 ? -6.130 -0.324 4.595 1.00 97.75 101 ILE A CA 1
ATOM 789 C C . ILE A 1 101 ? -7.522 0.155 4.158 1.00 97.75 101 ILE A C 1
ATOM 791 O O . ILE A 1 101 ? -7.651 0.760 3.098 1.00 97.75 101 ILE A O 1
ATOM 795 N N . ALA A 1 102 ? -8.559 -0.058 4.975 1.00 97.44 102 ALA A N 1
ATOM 796 C CA . ALA A 1 102 ? -9.901 0.445 4.680 1.00 97.44 102 ALA A CA 1
ATOM 797 C C . ALA A 1 102 ? -9.952 1.984 4.639 1.00 97.44 102 ALA A C 1
ATOM 799 O O . ALA A 1 102 ? -10.613 2.557 3.771 1.00 97.44 102 ALA A O 1
ATOM 800 N N . ARG A 1 103 ? -9.224 2.656 5.543 1.00 97.50 103 ARG A N 1
ATOM 801 C CA . ARG A 1 103 ? -9.079 4.115 5.541 1.00 97.50 103 ARG A CA 1
ATOM 802 C C . ARG A 1 103 ? -8.370 4.596 4.277 1.00 97.50 103 ARG A C 1
ATOM 804 O O . ARG A 1 103 ? -8.911 5.445 3.584 1.00 97.50 103 ARG A O 1
ATOM 811 N N . LEU A 1 104 ? -7.234 3.995 3.927 1.00 98.06 104 LEU A N 1
ATOM 812 C CA . LEU A 1 104 ? -6.489 4.318 2.705 1.00 98.06 104 LEU A CA 1
ATOM 813 C C . LEU A 1 104 ? -7.327 4.092 1.438 1.00 98.06 104 LEU A C 1
ATOM 815 O O . LEU A 1 104 ? -7.293 4.910 0.527 1.00 98.06 104 LEU A O 1
ATOM 819 N N . GLY A 1 105 ? -8.121 3.018 1.394 1.00 97.62 105 GLY A N 1
ATOM 820 C CA . GLY A 1 105 ? -9.059 2.762 0.300 1.00 97.62 105 GLY A CA 1
ATOM 821 C C . GLY A 1 105 ? -10.197 3.782 0.220 1.00 97.62 105 GLY A C 1
ATOM 822 O O . GLY A 1 105 ? -10.663 4.094 -0.871 1.00 97.62 105 GLY A O 1
ATOM 823 N N . THR A 1 106 ? -10.627 4.335 1.354 1.00 97.56 106 THR A N 1
ATOM 824 C CA . THR A 1 106 ? -11.608 5.431 1.367 1.00 97.56 106 THR A CA 1
ATOM 825 C C . THR A 1 106 ? -10.976 6.734 0.874 1.00 97.56 106 THR A C 1
ATOM 827 O O . THR A 1 106 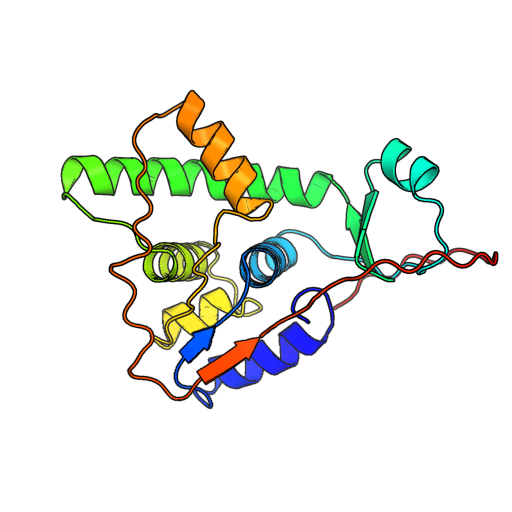? -11.574 7.419 0.054 1.00 97.56 106 THR A O 1
ATOM 830 N N . ASP A 1 107 ? -9.754 7.042 1.315 1.00 97.50 107 ASP A N 1
ATOM 831 C CA . ASP A 1 107 ? -9.080 8.312 1.016 1.00 97.50 107 ASP A CA 1
ATOM 832 C C . ASP A 1 107 ? -8.508 8.381 -0.413 1.00 97.50 107 ASP A C 1
ATOM 834 O O . ASP A 1 107 ? -8.341 9.476 -0.948 1.00 97.50 107 ASP A O 1
ATOM 838 N N . ILE A 1 108 ? -8.198 7.239 -1.048 1.00 97.62 108 ILE A N 1
ATOM 839 C CA . ILE A 1 108 ? -7.726 7.218 -2.446 1.00 97.62 108 ILE A CA 1
ATOM 840 C C . ILE A 1 108 ? -8.856 7.536 -3.436 1.00 97.62 108 ILE A C 1
ATOM 842 O O . ILE A 1 108 ? -8.573 8.045 -4.515 1.00 97.62 108 ILE A O 1
ATOM 846 N N . ASP A 1 109 ? -10.109 7.219 -3.074 1.00 95.62 109 ASP A N 1
ATOM 847 C CA . ASP A 1 109 ? -11.344 7.482 -3.837 1.00 95.62 109 ASP A CA 1
ATOM 848 C C . ASP A 1 109 ? -11.227 7.240 -5.358 1.00 95.62 109 ASP A C 1
ATOM 850 O O . ASP A 1 109 ? -11.672 8.036 -6.183 1.00 95.62 109 ASP A O 1
ATOM 854 N N . HIS A 1 110 ? -10.582 6.133 -5.745 1.00 96.44 110 HIS A N 1
ATOM 855 C CA . HIS A 1 110 ? -10.266 5.832 -7.141 1.00 96.44 110 HIS A CA 1
ATOM 856 C C . HIS A 1 110 ? -10.825 4.469 -7.563 1.00 96.44 110 HIS A C 1
ATOM 858 O O . HIS A 1 110 ? -10.445 3.434 -7.012 1.00 96.44 110 HIS A O 1
ATOM 864 N N . GLU A 1 111 ? -11.680 4.439 -8.592 1.00 96.94 111 GLU A N 1
ATOM 865 C CA . GLU A 1 111 ? -12.370 3.213 -9.036 1.00 96.94 111 GLU A CA 1
ATOM 866 C C . GLU A 1 111 ? -11.432 2.131 -9.593 1.00 96.94 111 GLU A C 1
ATOM 868 O O . GLU A 1 111 ? -11.827 0.970 -9.701 1.00 96.94 111 GLU A O 1
ATOM 873 N N . ASP A 1 112 ? -10.182 2.465 -9.914 1.00 96.00 112 ASP A N 1
ATOM 874 C CA . ASP A 1 112 ? -9.176 1.466 -10.296 1.00 96.00 112 ASP A CA 1
ATOM 875 C C . ASP A 1 112 ? -8.465 0.783 -9.121 1.00 96.00 112 ASP A C 1
ATOM 877 O O . ASP A 1 112 ? -7.728 -0.175 -9.347 1.00 96.00 112 ASP A O 1
ATOM 881 N N . SER A 1 113 ? -8.706 1.209 -7.879 1.00 97.75 113 SER A N 1
ATOM 882 C CA . SER A 1 113 ? -8.091 0.606 -6.693 1.00 97.75 113 SER A CA 1
ATOM 883 C C . SER A 1 113 ? -8.879 -0.602 -6.178 1.00 97.75 113 SER A C 1
ATOM 885 O O . SER A 1 113 ? -10.098 -0.562 -5.989 1.00 97.75 113 SER A O 1
ATOM 887 N N . ILE A 1 114 ? -8.157 -1.678 -5.861 1.00 97.88 114 ILE A N 1
ATOM 888 C CA . ILE A 1 114 ? -8.673 -2.810 -5.083 1.00 97.88 114 ILE A CA 1
ATOM 889 C C . ILE A 1 114 ? -9.092 -2.335 -3.685 1.00 97.88 114 ILE A C 1
ATOM 891 O O . ILE A 1 114 ? -10.176 -2.689 -3.216 1.00 97.88 114 ILE A O 1
ATOM 895 N N . CYS A 1 115 ? -8.252 -1.531 -3.025 1.00 97.81 115 CYS A N 1
ATOM 896 C CA . CYS A 1 115 ? -8.505 -1.006 -1.681 1.00 97.81 115 CYS A CA 1
ATOM 897 C C . CYS A 1 115 ? -9.773 -0.143 -1.633 1.00 97.81 115 CYS A C 1
ATOM 899 O O . CYS A 1 115 ? -10.557 -0.273 -0.691 1.00 97.81 115 CYS A O 1
ATOM 901 N N . TYR A 1 116 ? -10.015 0.673 -2.664 1.00 98.38 116 TYR A N 1
ATOM 902 C CA . TYR A 1 116 ? -11.243 1.459 -2.807 1.00 98.38 116 TYR A CA 1
ATOM 903 C C . TYR A 1 116 ? -12.494 0.581 -2.826 1.00 98.38 116 TYR A C 1
ATOM 905 O O . TYR A 1 116 ? -13.400 0.749 -2.004 1.00 98.38 116 TYR A O 1
ATOM 913 N N . TRP A 1 117 ? -12.541 -0.407 -3.724 1.00 98.31 117 TRP A N 1
ATOM 914 C CA . TRP A 1 117 ? -13.695 -1.301 -3.806 1.00 98.31 117 TRP A CA 1
ATOM 915 C C . TRP A 1 117 ? -13.859 -2.145 -2.549 1.00 98.31 117 TRP A C 1
ATOM 917 O O . TRP A 1 117 ? -14.991 -2.402 -2.140 1.00 98.31 117 TRP A O 1
ATOM 927 N N . ALA A 1 118 ? -12.760 -2.543 -1.909 1.00 97.62 118 ALA A N 1
ATOM 928 C CA . ALA A 1 118 ? -12.804 -3.278 -0.656 1.00 97.62 118 ALA A CA 1
ATOM 929 C C . ALA A 1 118 ? -13.437 -2.439 0.463 1.00 97.62 118 ALA A C 1
ATOM 931 O O . ALA A 1 118 ? -14.349 -2.920 1.137 1.00 97.62 118 ALA A O 1
ATOM 932 N N . ALA A 1 119 ? -13.042 -1.169 0.600 1.00 97.44 119 ALA A N 1
ATOM 933 C CA . ALA A 1 119 ? -13.646 -0.238 1.550 1.00 97.44 119 ALA A CA 1
ATOM 934 C C . ALA A 1 119 ? -15.142 -0.025 1.255 1.00 97.44 119 ALA A C 1
ATOM 936 O O . ALA A 1 119 ? -15.984 -0.222 2.133 1.00 97.44 119 ALA A O 1
ATOM 937 N N . LYS A 1 120 ? -15.496 0.265 -0.004 1.00 97.75 120 LYS A N 1
ATOM 938 C CA . LYS A 1 120 ? -16.883 0.501 -0.447 1.00 97.75 120 LYS A CA 1
ATOM 939 C C . LYS A 1 120 ? -17.795 -0.712 -0.240 1.00 97.75 120 LYS A C 1
ATOM 941 O O . LYS A 1 120 ? -18.963 -0.574 0.130 1.00 97.75 120 LYS A O 1
ATOM 946 N N . ASN A 1 121 ? -17.268 -1.915 -0.454 1.00 97.06 121 ASN A N 1
ATOM 947 C CA . ASN A 1 121 ? -18.010 -3.165 -0.311 1.00 97.06 121 ASN A CA 1
ATOM 948 C C . ASN A 1 121 ? -17.901 -3.798 1.081 1.00 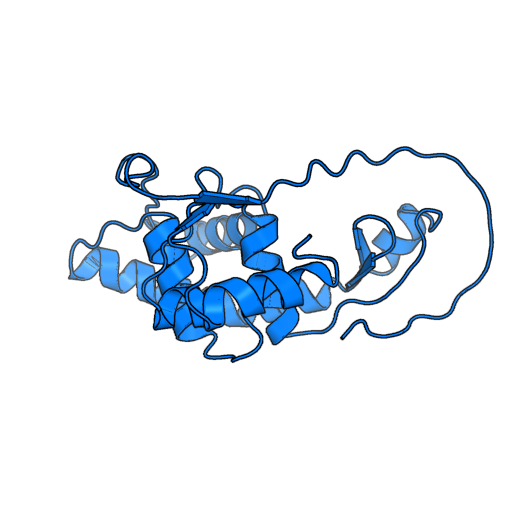97.06 121 ASN A C 1
ATOM 950 O O . ASN A 1 121 ? -18.514 -4.842 1.293 1.00 97.06 121 ASN A O 1
ATOM 954 N N . HIS A 1 122 ? -17.213 -3.154 2.029 1.00 96.06 122 HIS A N 1
ATOM 955 C CA . HIS A 1 122 ? -16.986 -3.657 3.388 1.00 96.06 122 HIS A CA 1
ATOM 956 C C . HIS A 1 122 ? -16.269 -5.023 3.414 1.00 96.06 122 HIS A C 1
ATOM 958 O O . HIS A 1 122 ? -16.529 -5.857 4.281 1.00 96.06 122 HIS A O 1
ATOM 964 N N . ILE A 1 123 ? -15.363 -5.249 2.458 1.00 94.88 123 ILE A N 1
ATOM 965 C CA . ILE A 1 123 ? -14.530 -6.452 2.359 1.00 94.88 123 ILE A CA 1
ATOM 966 C C . ILE A 1 123 ? -13.216 -6.177 3.108 1.00 94.88 123 ILE A C 1
ATOM 968 O O . ILE A 1 123 ? -12.444 -5.318 2.679 1.00 94.88 123 ILE A O 1
ATOM 972 N N . PRO A 1 124 ? -12.922 -6.867 4.225 1.00 94.44 124 PRO A N 1
ATOM 973 C CA . PRO A 1 124 ? -11.695 -6.633 4.971 1.00 94.44 124 PRO A CA 1
ATOM 974 C C . PRO A 1 124 ? -10.466 -7.136 4.203 1.00 94.44 124 PRO A C 1
ATOM 976 O O . PRO A 1 124 ? -10.438 -8.265 3.704 1.00 94.44 124 PRO A O 1
ATOM 979 N N . ILE A 1 125 ? -9.423 -6.304 4.175 1.00 95.44 125 ILE A N 1
ATOM 980 C CA . ILE A 1 125 ? -8.085 -6.677 3.709 1.00 95.44 125 ILE A CA 1
ATOM 981 C C . ILE A 1 125 ? -7.185 -6.850 4.931 1.00 95.44 125 ILE A C 1
ATOM 983 O O . ILE A 1 125 ? -7.017 -5.928 5.726 1.00 95.44 125 ILE A O 1
ATOM 987 N N . PHE A 1 126 ? -6.593 -8.027 5.090 1.00 94.25 126 PHE A N 1
ATOM 988 C CA . PHE A 1 126 ? -5.659 -8.331 6.166 1.00 94.25 126 PHE A CA 1
ATOM 989 C C . PHE A 1 126 ? -4.224 -8.343 5.639 1.00 94.25 126 PHE A C 1
ATOM 991 O O . PHE A 1 126 ? -3.926 -9.005 4.647 1.00 94.25 126 PHE A O 1
ATOM 998 N N . SER A 1 127 ? -3.331 -7.652 6.346 1.00 94.44 127 SER A N 1
ATOM 999 C CA . SER A 1 127 ? -1.888 -7.669 6.096 1.00 94.44 127 SER A CA 1
ATOM 1000 C C . SER A 1 127 ? -1.160 -7.626 7.442 1.00 94.44 127 SER A C 1
ATOM 1002 O O . SER A 1 127 ? -0.949 -6.547 7.992 1.00 94.44 127 SER A O 1
ATOM 1004 N N . PRO A 1 128 ? -0.852 -8.787 8.054 1.00 91.31 128 PRO A N 1
ATOM 1005 C CA . PRO A 1 128 ? -0.224 -8.828 9.378 1.00 91.31 128 PRO A CA 1
ATOM 1006 C C . PRO A 1 128 ? 1.132 -8.113 9.429 1.00 91.31 128 PRO A C 1
ATOM 1008 O O . PRO A 1 128 ? 1.471 -7.514 10.443 1.00 91.31 128 PRO A O 1
ATOM 1011 N N . ALA A 1 129 ? 1.878 -8.141 8.322 1.00 92.88 129 ALA A N 1
ATOM 1012 C CA . ALA A 1 129 ? 3.155 -7.454 8.150 1.00 92.88 129 ALA A CA 1
ATOM 1013 C C . ALA A 1 129 ? 2.990 -6.205 7.265 1.00 92.88 129 ALA A C 1
ATOM 1015 O O . ALA A 1 129 ? 3.680 -6.049 6.263 1.00 92.88 129 ALA A O 1
ATOM 1016 N N . LEU A 1 130 ? 2.049 -5.318 7.616 1.00 95.06 130 LEU A N 1
ATOM 1017 C CA . LEU A 1 130 ? 1.772 -4.093 6.846 1.00 95.06 130 LEU A CA 1
ATOM 1018 C C . LEU A 1 130 ? 2.976 -3.135 6.772 1.00 95.06 130 LEU A C 1
ATOM 1020 O O . LEU A 1 130 ? 3.045 -2.299 5.880 1.00 95.06 130 LEU A O 1
ATOM 1024 N N . THR A 1 131 ? 3.923 -3.265 7.699 1.00 94.75 131 THR A N 1
ATOM 1025 C CA . THR A 1 131 ? 5.133 -2.439 7.781 1.00 94.75 131 THR A CA 1
ATOM 1026 C C . THR A 1 131 ? 6.290 -2.938 6.910 1.00 94.75 131 THR A C 1
ATOM 1028 O O . THR A 1 131 ? 7.336 -2.304 6.901 1.00 94.75 131 THR A O 1
ATOM 1031 N N . ASP A 1 132 ? 6.156 -4.074 6.222 1.00 94.75 132 ASP A N 1
ATOM 1032 C CA . ASP A 1 132 ? 7.219 -4.662 5.390 1.00 94.75 132 ASP A CA 1
ATOM 1033 C C . ASP A 1 132 ? 7.134 -4.163 3.935 1.00 94.75 132 ASP A C 1
ATOM 1035 O O . ASP A 1 132 ? 6.809 -4.914 3.014 1.00 94.75 132 ASP A O 1
ATOM 1039 N N . GLY A 1 133 ? 7.321 -2.855 3.743 1.00 93.56 133 GLY A N 1
ATOM 1040 C CA . GLY A 1 133 ? 7.195 -2.187 2.445 1.00 93.56 133 GLY A CA 1
ATOM 1041 C C . GLY A 1 133 ? 7.341 -0.669 2.540 1.00 93.56 133 GLY A C 1
ATOM 1042 O O . GLY A 1 133 ? 7.606 -0.126 3.616 1.00 93.56 133 GLY A O 1
ATOM 1043 N N . SER A 1 134 ? 7.113 0.029 1.426 1.00 93.81 134 SER A N 1
ATOM 1044 C CA . SER A 1 134 ? 7.155 1.495 1.374 1.00 93.81 134 SER A CA 1
ATOM 1045 C C . SER A 1 134 ? 6.177 2.149 2.352 1.00 93.81 134 SER A C 1
ATOM 1047 O O . SER A 1 134 ? 6.497 3.178 2.945 1.00 93.81 134 SER A O 1
ATOM 1049 N N . LEU A 1 135 ? 5.010 1.546 2.587 1.00 95.88 135 LEU A N 1
ATOM 1050 C CA . LEU A 1 135 ? 4.075 2.019 3.608 1.00 95.88 135 LEU A CA 1
ATOM 1051 C C . LEU A 1 135 ? 4.722 2.033 5.005 1.00 95.88 135 LEU A C 1
ATOM 1053 O O . LEU A 1 135 ? 4.532 2.981 5.767 1.00 95.88 135 LEU A O 1
ATOM 1057 N N . GLY A 1 136 ? 5.523 1.014 5.320 1.00 96.06 136 GLY A N 1
ATOM 1058 C CA . GLY A 1 136 ? 6.297 0.935 6.556 1.00 96.06 136 GLY A CA 1
ATOM 1059 C C . GLY A 1 136 ? 7.363 2.020 6.665 1.00 96.06 136 GLY A C 1
ATOM 1060 O O . GLY A 1 136 ? 7.472 2.642 7.722 1.00 96.06 136 GLY A O 1
ATOM 1061 N N . ASP A 1 137 ? 8.081 2.309 5.577 1.00 95.50 137 ASP A N 1
ATOM 1062 C CA . ASP A 1 137 ? 9.058 3.407 5.528 1.00 95.50 137 ASP A CA 1
ATOM 1063 C C . ASP A 1 137 ? 8.392 4.755 5.842 1.00 95.50 137 ASP A C 1
ATOM 1065 O O . ASP A 1 137 ? 8.894 5.541 6.648 1.00 95.50 137 ASP A O 1
ATOM 1069 N N . MET A 1 138 ? 7.211 5.005 5.271 1.00 96.06 138 MET A N 1
ATOM 1070 C CA . MET A 1 138 ? 6.467 6.243 5.520 1.00 96.06 138 MET A CA 1
ATOM 1071 C C . MET A 1 138 ? 5.946 6.327 6.954 1.00 96.06 138 MET A C 1
ATOM 1073 O O . MET A 1 138 ? 6.056 7.379 7.582 1.00 96.06 138 MET A O 1
ATOM 1077 N N . MET A 1 139 ? 5.443 5.222 7.514 1.00 96.31 139 MET A N 1
ATOM 1078 C CA . MET A 1 139 ? 5.069 5.155 8.931 1.00 96.31 139 MET A CA 1
ATOM 1079 C C . MET A 1 139 ? 6.278 5.390 9.849 1.00 96.31 139 MET A C 1
ATOM 1081 O O . MET A 1 139 ? 6.160 6.071 10.870 1.00 96.31 139 MET A O 1
ATOM 1085 N N . TYR A 1 140 ? 7.450 4.871 9.476 1.00 96.50 140 TYR A N 1
ATOM 1086 C CA . TYR A 1 140 ? 8.697 5.106 10.191 1.00 96.50 140 TYR A CA 1
ATOM 1087 C C . TYR A 1 140 ? 9.062 6.592 10.166 1.00 96.50 140 TYR A C 1
ATOM 1089 O O . TYR A 1 140 ? 9.188 7.191 11.233 1.00 96.50 140 TYR A O 1
ATOM 1097 N N . PHE A 1 141 ? 9.145 7.231 8.996 1.00 95.56 141 PHE A N 1
ATOM 1098 C CA . PHE A 1 141 ? 9.463 8.662 8.894 1.00 95.56 141 PHE A CA 1
ATOM 1099 C C . PHE A 1 141 ? 8.437 9.551 9.599 1.00 95.56 141 PHE A C 1
ATOM 1101 O O . PHE A 1 141 ? 8.812 10.512 10.280 1.00 95.56 141 PHE A O 1
ATOM 1108 N N . HIS A 1 142 ? 7.153 9.205 9.495 1.00 97.06 142 HIS A N 1
ATOM 1109 C CA . HIS A 1 142 ? 6.078 9.876 10.218 1.00 97.06 142 HIS A CA 1
ATOM 1110 C C . HIS A 1 142 ? 6.307 9.835 11.730 1.00 97.06 142 HIS A C 1
ATOM 1112 O O . HIS A 1 142 ? 6.231 10.874 12.382 1.00 97.06 142 HIS A O 1
ATOM 1118 N N . SER A 1 143 ? 6.706 8.682 12.275 1.00 95.81 143 SER A N 1
ATOM 1119 C CA . SER A 1 143 ? 6.925 8.513 13.716 1.00 95.81 143 SER A CA 1
ATOM 1120 C C . SER A 1 143 ? 8.024 9.416 14.298 1.00 95.81 143 SER A C 1
ATOM 1122 O O . SER A 1 143 ? 7.933 9.797 15.465 1.00 95.81 143 SER A O 1
ATOM 1124 N N . PHE A 1 144 ? 9.025 9.817 13.501 1.00 94.75 144 PHE A N 1
ATOM 1125 C CA . PHE A 1 144 ? 10.049 10.780 13.935 1.00 94.75 144 PHE A CA 1
ATOM 1126 C C . PHE A 1 144 ? 9.516 12.208 14.022 1.00 94.75 144 PHE A C 1
ATOM 1128 O O . PHE A 1 144 ? 9.944 12.968 14.890 1.00 94.75 144 PHE A O 1
ATOM 1135 N N . ARG A 1 145 ? 8.605 12.588 13.119 1.00 93.06 145 ARG A N 1
ATOM 1136 C CA . ARG A 1 145 ? 7.999 13.927 13.102 1.00 93.06 145 ARG A CA 1
ATOM 1137 C C . ARG A 1 145 ? 6.873 14.034 14.129 1.00 93.06 145 ARG A C 1
ATOM 1139 O O . ARG A 1 145 ? 6.812 15.005 14.876 1.00 93.06 145 ARG A O 1
ATOM 1146 N N . ASN A 1 146 ? 6.016 13.019 14.174 1.00 93.69 146 ASN A N 1
ATOM 1147 C CA . ASN A 1 146 ? 4.789 12.959 14.953 1.00 93.69 146 ASN A CA 1
ATOM 1148 C C . ASN A 1 146 ? 4.684 11.595 15.663 1.00 93.69 146 ASN A C 1
ATOM 1150 O O . ASN A 1 146 ? 3.991 10.690 15.195 1.00 93.69 146 ASN A O 1
ATOM 1154 N N . PRO A 1 147 ? 5.352 11.415 16.816 1.00 93.44 147 PRO A N 1
ATOM 1155 C CA . PRO A 1 147 ? 5.389 10.126 17.490 1.00 93.44 147 PRO A CA 1
ATOM 1156 C C . PRO A 1 147 ? 4.023 9.713 18.051 1.00 93.44 147 PRO A C 1
ATOM 1158 O O . PRO A 1 147 ? 3.212 10.540 18.500 1.00 93.44 147 PRO A O 1
ATOM 1161 N N . GLY A 1 148 ? 3.817 8.395 18.091 1.00 91.88 148 GLY A N 1
ATOM 1162 C CA . GLY A 1 148 ? 2.747 7.755 18.853 1.00 91.88 148 GLY A CA 1
ATOM 1163 C C . GLY A 1 148 ? 1.703 6.998 18.041 1.00 91.88 148 GLY A C 1
ATOM 1164 O O . GLY A 1 148 ? 0.789 6.472 18.661 1.00 91.88 148 GLY A O 1
ATOM 1165 N N . LEU A 1 149 ? 1.797 6.915 16.710 1.00 95.56 149 LEU A N 1
ATOM 1166 C CA . LEU A 1 149 ? 0.871 6.094 15.921 1.00 95.56 149 LEU A CA 1
ATOM 1167 C C . LEU A 1 149 ? 1.087 4.608 16.250 1.00 95.56 149 LEU A C 1
ATOM 1169 O O . LEU A 1 149 ? 2.214 4.120 16.189 1.00 95.56 149 LEU A O 1
ATOM 1173 N N . ILE A 1 150 ? 0.020 3.895 16.618 1.00 95.19 150 ILE A N 1
ATOM 1174 C CA . ILE A 1 150 ? 0.079 2.480 17.003 1.00 95.19 150 ILE A CA 1
ATOM 1175 C C . ILE A 1 150 ? -0.710 1.663 15.988 1.00 95.19 150 ILE A C 1
ATOM 1177 O O . ILE A 1 150 ? -1.868 1.963 15.721 1.00 95.19 150 ILE A O 1
ATOM 1181 N N . CYS A 1 151 ? -0.098 0.599 15.470 1.00 94.06 151 CYS A N 1
ATOM 1182 C CA . CYS A 1 151 ? -0.757 -0.404 14.641 1.00 94.06 151 CYS A CA 1
ATOM 1183 C C . CYS A 1 151 ? -0.773 -1.743 15.391 1.00 94.06 151 CYS A C 1
ATOM 1185 O O . CYS A 1 151 ? 0.269 -2.374 15.563 1.00 94.06 151 CYS A O 1
ATOM 1187 N N . ASP A 1 152 ? -1.945 -2.161 15.869 1.00 93.19 152 ASP A N 1
ATOM 1188 C CA . ASP A 1 152 ? -2.147 -3.422 16.581 1.00 93.19 152 ASP A CA 1
ATOM 1189 C C . ASP A 1 152 ? -2.517 -4.548 15.604 1.00 93.19 152 ASP A C 1
ATOM 1191 O O . ASP A 1 152 ? -3.546 -4.518 14.921 1.00 93.19 152 ASP A O 1
ATOM 1195 N N . ILE A 1 153 ? -1.667 -5.570 15.555 1.00 89.44 153 ILE A N 1
ATOM 1196 C CA . ILE A 1 153 ? -1.843 -6.752 14.708 1.00 89.44 153 ILE A CA 1
ATOM 1197 C C . ILE A 1 153 ? -2.739 -7.824 15.349 1.00 89.44 153 ILE A C 1
ATOM 1199 O O . ILE A 1 153 ? -3.302 -8.648 14.631 1.00 89.44 153 ILE A O 1
ATOM 1203 N N . LEU A 1 154 ? -2.906 -7.822 16.676 1.00 85.62 154 LEU A N 1
ATOM 1204 C CA . LEU A 1 154 ? -3.618 -8.875 17.411 1.00 85.62 154 LEU A CA 1
ATOM 1205 C C . LEU A 1 154 ? -5.140 -8.717 17.340 1.00 85.62 154 LEU A C 1
ATOM 1207 O O . LEU A 1 154 ? -5.869 -9.705 17.386 1.00 85.62 154 LEU A O 1
ATOM 1211 N N . GLN A 1 155 ? -5.636 -7.487 17.189 1.00 81.44 155 GLN A N 1
ATOM 1212 C CA . GLN A 1 155 ? -7.075 -7.209 17.085 1.00 81.44 155 GLN A CA 1
ATOM 1213 C C . GLN A 1 155 ? -7.688 -7.596 15.723 1.00 81.44 155 GLN A C 1
ATOM 1215 O O . GLN A 1 155 ? -8.909 -7.544 15.551 1.00 81.44 155 GLN A O 1
ATOM 1220 N N . GLY A 1 156 ? -6.871 -7.995 14.742 1.00 67.81 156 GLY A N 1
ATOM 1221 C CA . GLY A 1 156 ? -7.334 -8.454 13.432 1.00 67.81 156 GLY A CA 1
ATOM 1222 C C . GLY A 1 156 ? -7.948 -9.858 13.483 1.00 67.81 156 GLY A C 1
ATOM 1223 O O . GLY A 1 156 ? -7.238 -10.856 13.553 1.00 67.81 156 GLY A O 1
ATOM 1224 N N . ASN A 1 157 ? -9.277 -9.966 13.390 1.00 61.94 157 ASN A N 1
ATOM 1225 C CA . ASN A 1 157 ? -9.970 -11.261 13.369 1.00 61.94 157 ASN A CA 1
ATOM 1226 C C . ASN A 1 157 ? -9.923 -11.930 11.979 1.00 61.94 157 ASN A C 1
ATOM 1228 O O . ASN A 1 157 ? -10.828 -11.743 11.166 1.00 61.94 157 ASN A O 1
ATOM 1232 N N . ILE A 1 158 ? -8.908 -12.764 11.737 1.00 67.25 158 ILE A N 1
ATOM 1233 C CA . ILE A 1 158 ? -8.681 -13.479 10.460 1.00 67.25 158 ILE A CA 1
ATOM 1234 C C . ILE A 1 158 ? -9.465 -14.813 10.370 1.00 67.25 158 ILE A C 1
ATOM 1236 O O . ILE A 1 158 ? -9.495 -15.461 9.340 1.00 67.25 158 ILE A O 1
ATOM 1240 N N . VAL A 1 159 ? -10.161 -15.283 11.407 1.00 57.62 159 VAL A N 1
ATOM 1241 C CA . VAL A 1 159 ? -10.658 -16.686 11.423 1.00 57.62 159 VAL A CA 1
ATOM 1242 C C . VAL A 1 159 ? -12.042 -16.882 10.762 1.00 57.62 159 VAL A C 1
ATOM 1244 O O . VAL A 1 159 ? -12.523 -18.004 10.655 1.00 57.62 159 VAL A O 1
ATOM 1247 N N . LYS A 1 160 ? -12.723 -15.817 10.315 1.00 56.88 160 LYS A N 1
ATOM 1248 C CA . LYS A 1 160 ? -14.174 -15.864 10.018 1.00 56.88 160 LYS A CA 1
ATOM 1249 C C . LYS A 1 160 ? -14.588 -15.866 8.541 1.00 56.88 160 LYS A C 1
ATOM 1251 O O . LYS A 1 160 ? -15.786 -15.930 8.280 1.00 56.88 160 LYS A O 1
ATOM 1256 N N . TYR A 1 161 ? -13.662 -15.785 7.588 1.00 66.19 161 TYR A N 1
ATOM 1257 C CA . TYR A 1 161 ? -14.012 -15.447 6.202 1.00 66.19 161 TYR A CA 1
ATOM 1258 C C . TYR A 1 161 ? -13.599 -16.509 5.181 1.00 66.19 161 TYR A C 1
ATOM 1260 O O . TYR A 1 161 ? -12.691 -17.308 5.411 1.00 66.19 161 TYR A O 1
ATOM 1268 N N . LYS A 1 162 ? -14.259 -16.492 4.017 1.00 60.03 162 LYS A N 1
ATOM 1269 C CA . LYS A 1 162 ? -13.789 -17.187 2.819 1.00 60.03 162 LYS A CA 1
ATOM 1270 C C . LYS A 1 162 ? -12.742 -16.305 2.142 1.00 60.03 162 LYS A C 1
ATOM 1272 O O . LYS A 1 162 ? -13.053 -15.234 1.625 1.00 60.03 162 LYS A O 1
ATOM 1277 N N . PHE A 1 163 ? -11.494 -16.751 2.191 1.00 65.44 163 PHE A N 1
ATOM 1278 C CA . PHE A 1 163 ? -10.352 -15.935 1.801 1.00 65.44 163 PHE A CA 1
ATOM 1279 C C . PHE A 1 163 ? -9.997 -16.054 0.327 1.00 65.44 163 PHE A C 1
ATOM 1281 O O . PHE A 1 163 ? -9.914 -17.154 -0.219 1.00 65.44 163 PHE A O 1
ATOM 1288 N N . LEU A 1 164 ? -9.651 -14.914 -0.266 1.00 64.00 164 LEU A N 1
ATOM 1289 C CA . LEU A 1 164 ? -8.653 -14.861 -1.322 1.00 64.00 164 LEU A CA 1
ATOM 1290 C C . LEU A 1 164 ? -7.295 -14.544 -0.677 1.00 64.00 164 LEU A C 1
ATOM 1292 O O . LEU A 1 164 ? -7.118 -13.476 -0.091 1.00 64.00 164 LEU A O 1
ATOM 1296 N N . VAL A 1 165 ? -6.344 -15.477 -0.762 1.00 71.44 165 VAL A N 1
ATOM 1297 C CA . VAL A 1 165 ? -4.971 -15.273 -0.273 1.00 71.44 165 VAL A CA 1
ATOM 1298 C C . VAL A 1 165 ? -4.093 -14.872 -1.447 1.00 71.44 165 VAL A C 1
ATOM 1300 O O . VAL A 1 165 ? -3.943 -15.626 -2.407 1.00 71.44 165 VAL A O 1
ATOM 1303 N N . LEU A 1 166 ? -3.512 -13.681 -1.365 1.00 65.75 166 LEU A N 1
ATOM 1304 C CA . LEU A 1 166 ? -2.631 -13.122 -2.374 1.00 65.75 166 LEU A CA 1
ATOM 1305 C C . LEU A 1 166 ? -1.201 -13.123 -1.832 1.00 65.75 166 LEU A C 1
ATOM 1307 O O . LEU A 1 166 ? -0.859 -12.333 -0.957 1.00 65.75 166 LEU A O 1
ATOM 1311 N N . TYR A 1 167 ? -0.363 -14.019 -2.351 1.00 52.53 167 TYR A N 1
ATOM 1312 C CA . TYR A 1 167 ? 1.058 -14.083 -2.012 1.00 52.53 167 TYR A CA 1
ATOM 1313 C C . TYR A 1 167 ? 1.912 -13.946 -3.266 1.00 52.53 167 TYR A C 1
ATOM 1315 O O . TYR A 1 167 ? 1.623 -14.561 -4.293 1.00 52.53 167 TYR A O 1
ATOM 1323 N N . LEU A 1 168 ? 3.000 -13.189 -3.158 1.00 47.28 168 LEU A N 1
ATOM 1324 C CA . LEU A 1 168 ? 4.140 -13.309 -4.055 1.00 47.28 168 LEU A CA 1
ATOM 1325 C C . LEU A 1 168 ? 5.426 -13.344 -3.246 1.00 47.28 168 LEU A C 1
ATOM 1327 O O . LEU A 1 168 ? 5.698 -12.427 -2.481 1.00 47.28 168 LEU A O 1
ATOM 1331 N N . ASP A 1 169 ? 6.210 -14.396 -3.462 1.00 32.41 169 ASP A N 1
ATOM 1332 C CA . ASP A 1 169 ? 7.618 -14.470 -3.085 1.00 32.41 169 ASP A CA 1
ATOM 1333 C C . ASP A 1 169 ? 8.429 -14.107 -4.339 1.00 32.41 169 ASP A C 1
ATOM 1335 O O . ASP A 1 169 ? 8.491 -14.881 -5.298 1.00 32.41 169 ASP A O 1
ATOM 1339 N N . CYS A 1 170 ? 8.973 -12.891 -4.398 1.00 36.09 170 CYS A N 1
ATOM 1340 C CA . CYS A 1 170 ? 9.784 -12.448 -5.531 1.00 36.09 170 CYS A CA 1
ATOM 1341 C C . CYS A 1 170 ? 11.247 -12.859 -5.304 1.00 36.09 170 CYS A C 1
ATOM 1343 O O . CYS A 1 170 ? 12.076 -12.042 -4.914 1.00 36.09 170 CYS A O 1
ATOM 1345 N N . ARG A 1 171 ? 11.592 -14.130 -5.557 1.00 31.91 171 ARG A N 1
ATOM 1346 C CA . ARG A 1 171 ? 13.002 -14.558 -5.597 1.00 31.91 171 ARG A CA 1
ATOM 1347 C C . ARG A 1 171 ? 13.650 -14.087 -6.895 1.00 31.91 171 ARG A C 1
ATOM 1349 O O . ARG A 1 171 ? 13.351 -14.604 -7.969 1.00 31.91 171 ARG A O 1
ATOM 1356 N N . THR A 1 172 ? 14.559 -13.123 -6.807 1.00 37.59 172 THR A N 1
ATOM 1357 C CA . THR A 1 172 ? 15.396 -12.696 -7.933 1.00 37.59 172 THR A CA 1
ATOM 1358 C C . THR A 1 172 ? 16.456 -13.765 -8.222 1.00 37.59 172 THR A C 1
ATOM 1360 O O . THR A 1 172 ? 17.376 -13.982 -7.439 1.00 37.59 172 THR A O 1
ATOM 1363 N N . ARG A 1 173 ? 16.328 -14.466 -9.355 1.00 31.89 173 ARG A N 1
ATOM 1364 C CA . ARG A 1 173 ? 17.373 -15.343 -9.902 1.00 31.89 173 ARG A CA 1
ATOM 1365 C C . ARG A 1 173 ? 18.135 -14.543 -10.960 1.00 31.89 173 ARG A C 1
ATOM 1367 O O . ARG A 1 173 ? 17.523 -14.050 -11.900 1.00 31.89 173 ARG A O 1
ATOM 1374 N N . THR A 1 174 ? 19.431 -14.340 -10.755 1.00 35.66 174 THR A N 1
ATOM 1375 C CA . THR A 1 174 ? 20.325 -13.646 -11.692 1.00 35.66 174 THR A CA 1
ATOM 1376 C C . THR A 1 174 ? 20.842 -14.642 -12.724 1.00 35.66 174 THR A C 1
ATOM 1378 O O . THR A 1 174 ? 21.624 -15.507 -12.347 1.00 35.66 174 THR A O 1
ATOM 1381 N N . ASP A 1 175 ? 20.439 -14.519 -13.987 1.00 36.62 175 ASP A N 1
ATOM 1382 C CA . ASP A 1 175 ? 21.160 -15.106 -15.124 1.00 36.62 175 ASP A CA 1
ATOM 1383 C C . ASP A 1 175 ? 21.191 -14.084 -16.271 1.00 36.62 175 ASP A C 1
ATOM 1385 O O . ASP A 1 175 ? 20.192 -13.436 -16.577 1.00 36.62 175 ASP A O 1
ATOM 1389 N N . GLU A 1 176 ? 22.380 -13.885 -16.837 1.00 41.59 176 GLU A N 1
ATOM 1390 C CA . GLU A 1 176 ? 22.721 -12.846 -17.812 1.00 41.59 176 GLU A CA 1
ATOM 1391 C C . GLU A 1 176 ? 22.123 -13.113 -19.206 1.00 41.59 176 GLU A C 1
ATOM 1393 O O . GLU A 1 176 ? 22.238 -14.216 -19.736 1.00 41.59 176 GLU A O 1
ATOM 1398 N N . SER A 1 177 ? 21.562 -12.087 -19.861 1.00 34.75 177 SER A N 1
ATOM 1399 C CA . SER A 1 177 ? 21.726 -11.859 -21.315 1.00 34.75 177 SER A CA 1
ATOM 1400 C C . SER A 1 177 ? 21.063 -10.559 -21.798 1.00 34.75 177 SER A C 1
ATOM 1402 O O . SER A 1 177 ? 19.940 -10.216 -21.441 1.00 34.75 177 SER A O 1
ATOM 1404 N N . HIS A 1 178 ? 21.802 -9.825 -22.630 1.00 47.25 178 HIS A N 1
ATOM 1405 C CA . HIS A 1 178 ? 21.444 -8.561 -23.281 1.00 47.25 178 HIS A CA 1
ATOM 1406 C C . HIS A 1 178 ? 20.208 -8.645 -24.201 1.00 47.25 178 HIS A C 1
ATOM 1408 O O . HIS A 1 178 ? 20.102 -9.617 -24.937 1.00 47.25 178 HIS A O 1
ATOM 1414 N N . TYR A 1 179 ? 19.356 -7.602 -24.243 1.00 38.06 179 TYR A N 1
ATOM 1415 C CA . TYR A 1 179 ? 18.965 -6.807 -25.437 1.00 38.06 179 TYR A CA 1
ATOM 1416 C C . TYR A 1 179 ? 17.930 -5.698 -25.083 1.00 38.06 179 TYR A C 1
ATOM 1418 O O . TYR A 1 179 ? 17.617 -5.487 -23.920 1.00 38.06 179 TYR A O 1
ATOM 1426 N N . ALA A 1 180 ? 17.536 -4.893 -26.079 1.00 38.78 180 ALA A N 1
ATOM 1427 C CA . ALA A 1 180 ? 17.221 -3.459 -26.028 1.00 38.78 180 ALA A CA 1
ATOM 1428 C C . ALA A 1 180 ? 15.813 -2.996 -25.570 1.00 38.78 180 ALA A C 1
ATOM 1430 O O . ALA A 1 180 ? 14.835 -3.732 -25.555 1.00 38.78 180 ALA A O 1
ATOM 1431 N N . ASN A 1 181 ? 15.777 -1.685 -25.288 1.00 42.53 181 ASN A N 1
ATOM 1432 C CA . ASN A 1 181 ? 14.699 -0.817 -24.807 1.00 42.53 181 ASN A CA 1
ATOM 1433 C C . ASN A 1 181 ? 13.421 -0.741 -25.664 1.00 42.53 181 ASN A C 1
ATOM 1435 O O . ASN A 1 181 ? 13.483 -0.422 -26.849 1.00 42.53 181 ASN A O 1
ATOM 1439 N N . SER A 1 182 ? 12.277 -0.752 -24.974 1.00 39.53 182 SER A N 1
ATOM 1440 C CA . SER A 1 182 ? 11.156 0.179 -25.186 1.00 39.53 182 SER A CA 1
ATOM 1441 C C . SER A 1 182 ? 10.266 0.176 -23.935 1.00 39.53 182 SER A C 1
ATOM 1443 O O . SER A 1 182 ? 9.710 -0.862 -23.587 1.00 39.53 182 SER A O 1
ATOM 1445 N N . ILE A 1 183 ? 10.166 1.313 -23.239 1.00 37.09 183 ILE A N 1
ATOM 1446 C CA . ILE A 1 183 ? 9.370 1.466 -22.010 1.00 37.09 183 ILE A CA 1
ATOM 1447 C C . ILE A 1 183 ? 7.934 1.794 -22.425 1.00 37.09 183 ILE A C 1
ATOM 1449 O O . ILE A 1 183 ? 7.682 2.859 -22.986 1.00 37.09 183 ILE A O 1
ATOM 1453 N N . VAL A 1 184 ? 7.003 0.876 -22.172 1.00 43.12 184 VAL A N 1
ATOM 1454 C CA . VAL A 1 184 ? 5.570 1.055 -22.449 1.00 43.12 184 VAL A CA 1
ATOM 1455 C C . VAL A 1 184 ? 4.827 1.095 -21.109 1.00 43.12 184 VAL A C 1
ATOM 1457 O O . VAL A 1 184 ? 5.120 0.258 -20.246 1.00 43.12 184 VAL A O 1
ATOM 1460 N N . PRO A 1 185 ? 3.913 2.059 -20.890 1.00 38.38 185 PRO A N 1
ATOM 1461 C CA . PRO A 1 185 ? 3.100 2.094 -19.679 1.00 38.38 185 PRO A CA 1
ATOM 1462 C C . PRO A 1 185 ? 2.195 0.859 -19.607 1.00 38.38 185 PRO A C 1
ATOM 1464 O O . PRO A 1 185 ? 1.596 0.461 -20.608 1.00 38.38 185 PRO A O 1
ATOM 1467 N N . LEU A 1 186 ? 2.116 0.243 -18.427 1.00 46.38 186 LEU A N 1
ATOM 1468 C CA . LEU A 1 186 ? 1.171 -0.836 -18.150 1.00 46.38 186 LEU A CA 1
ATOM 1469 C C . LEU A 1 186 ? -0.171 -0.204 -17.742 1.00 46.38 186 LEU A C 1
ATOM 1471 O O . LEU A 1 186 ? -0.182 0.610 -16.817 1.00 46.38 186 LEU A O 1
ATOM 1475 N N . CYS A 1 187 ? -1.259 -0.550 -18.442 1.00 36.03 187 CYS A N 1
ATOM 1476 C CA . CYS A 1 187 ? -2.626 -0.252 -17.997 1.00 36.03 187 CYS A CA 1
ATOM 1477 C C . CYS A 1 187 ? -2.954 -0.988 -16.697 1.00 36.03 187 CYS A C 1
ATOM 1479 O O . CYS A 1 187 ? -2.512 -2.155 -16.561 1.00 36.03 187 CYS A O 1
#

Organism: NCBI:txid428564

Radius of gyration: 17.28 Å; chains: 1; bounding box: 42×31×48 Å

Secondary structure (DSSP, 8-state):
-TTTTHHHHHHHHHHTT--SEEE--HHHHHHHHHHHHS--EE--TTS-HHHHHHTTEEEETTEEEEHHHHHHHHHHHHHHHHHHHHHHHHH-PPB-HHHHHHHHHHHH--TT-HHHHHHHHT--EE-TTTTSSHHHHHHHHHHHHS----B-STT---TTS-EEE-------------------B--

pLDDT: mean 86.78, std 18.63, range [31.89, 98.38]

InterPro domains:
  IPR002773 Deoxyhypusine synthase [PF01916] (1-155)
  IPR002773 Deoxyhypusine synthase [PTHR11703] (1-155)
  IPR029035 DHS-like NAD/FAD-binding domain superfamily [SSF52467] (1-156)
  IPR036982 Deoxyhypusine synthase superfamily [G3DSA:3.40.910.10] (1-164)

Sequence (187 aa):
MVSSGVRETIKFLVQHKLIDAIVTTAGGVEEDLIKCLAPSYIGDFNLDGKTLRDKGMNRIGNLLIPNDNYCVFENWLMPILDTMLKEQKETGTVWTPSRIIARLGTDIDHEDSICYWAAKNHIPIFSPALTDGSLGDMMYFHSFRNPGLICDILQGNIVKYKFLVLYLDCRTRTDESHYANSIVPLC

Foldseek 3Di:
DLLDPCLQVLLVCLLVVVFQAEEDALCSLLSLLLCLQDFKKFAALQDDPVVCVVQQWDDQHRIIDHVVSLVSVLVQCLVVLVVLQVCCVPVVDAAAPQNVLLSSLCSSCDSSGSSVSCNVSVHTYDHLNSLPDSSVVSVVVSCVVPNDRHYDSVPDDPPDTDYDYDDDDRDRDDDHDDDDDDIDTDD

=== Feature glossary ===
The record interleaves many kinds of information about one protein. Here is each kind framed as the question it answers.

Q: What does the local fold look like, residue by residue?
A: A 3Di character summarizes, for each residue, the relative orientation of the Cα frame of its nearest spatial neighbor. Because it encodes fold topology rather than chemistry, 3Di alignments detect remote structural similarity that sequence alignment misses.

Q: Which residues are in helices, strands, or loops?
A: Secondary structure is the local, repeating backbone conformation. DSSP classifies it into eight states by reading the hydrogen-bond network: three helix types (H, G, I), two β types (E, B), two non-regular types (T, S), and unstructured coil (-).

Q: How big and how compact is the whole molecule?
A: Three whole-structure scalars: the radius of gyration (RMS distance of Cα from centroid, in Å), the count of Cα–Cα contacts (pairs closer than 8 Å and separated by more than four residues in sequence — i.e. tertiary, not local, contacts), and the bounding-box dimensions. Together they distinguish compact globular folds from extended fibres or disordered chains.

Q: How confident is the AlphaFold model at each residue?
A: For AlphaFold models, the B-factor field carries pLDDT — the model's own estimate of local accuracy on a 0–100 scale. Regions with pLDDT<50 should be treated as essentially unmodeled; they often correspond to intrinsically disordered segments.

Q: What family and function is it annotated with?
A: Functional annotations link the protein to curated databases. InterPro entries identify conserved domains and families by matching the sequence against member-database signatures (Pfam, PROSITE, CDD, …). Gene Ontology (GO) terms describe molecular function, biological process, and cellular component in a controlled vocabulary. CATH places the structure in a hierarchical fold classification (Class/Architecture/Topology/Homologous-superfamily). The organism is the source species.

Q: What known structures does this most resemble?
A: Nearest PDB neighbors are the top structural matches found by Foldseek when searching this structure against the entire Protein Data Bank. Each hit reports a TM-score (0 to 1; >0.5 almost always implies the same fold) and an E-value. These are *structural* homologs — they may share no detectable sequence similarity.

Q: Which residues are buried vs exposed?
A: Solvent-accessible surface area (SASA) is the area in Å² traced out by the centre of a 1.4 Å probe sphere (a water molecule) rolled over the protein's van der Waals surface (Shrake–Rupley / Lee–Richards construction). Buried residues have near-zero SASA; fully exposed residues can exceed 200 Å². The total SASA scales roughly with the number of surface residues.

Q: What are the backbone torsion angles?
A: φ (phi) and ψ (psi) are the two rotatable backbone dihedrals per residue: φ is the C(i-1)–N–Cα–C torsion, ψ is the N–Cα–C–N(i+1) torsion, both in degrees on (−180°, 180°]. α-helical residues cluster near (−60°, −45°); β-strand residues near (−120°, +130°). A Ramachandran plot is simply a scatter of (φ, ψ) for every residue.

Q: Are the domains correctly placed relative to each other?
A: Predicted aligned error is AlphaFold's pairwise confidence. Unlike pLDDT (per-residue), PAE is per-residue-pair and captures whether two parts of the structure are correctly placed relative to each other. Units are ångströms of expected positional error.

Q: What if only a Cα trace is available?
A: P-SEA three-state annotation labels each residue as helix, strand, or coil based purely on the geometry of the Cα trace. It serves as a fallback when the full backbone (and thus DSSP) is unavailable.

Q: What is the amino-acid chain?
A: This is the polypeptide sequence — one letter per residue, N-terminus first. Length ranges from a few dozen residues for small domains to over a thousand for large multi-domain proteins.

Q: What do the rendered images show?
A: The six renders are orthographic views along the three Cartesian axes in both directions. Representation (cartoon, sticks, or surface) and color scheme (sequence-rainbow or by-chain) vary across proteins so the training set covers all the common visualization conventions.

Q: What do the diagnostic plots show?
A: Plot images: a contact map (which residues are close in 3D, as an N×N binary image), a Ramachandran scatter (backbone torsion angles, revealing secondary-structure composition at a glance), and — for AlphaFold structures — a PAE heatmap (pairwise prediction confidence).

Q: How mobile is each atom in the crystal?
A: B-factor (Debye–Waller factor) reflects atomic displacement in the crystal lattice. It is an experimental observable (units Å²), not a prediction; low values mean the atom is pinned down, high values mean it moves or is heterogeneous across the crystal.

Q: Where is each backbone atom in 3D?
A: The mmCIF table is the protein's shape written out atom by atom. For each backbone N, Cα, C, and carbonyl O, it records an (x, y, z) coordinate triple in Å plus the residue type, chain letter, and residue number.